Protein AF-A0A662G5J1-F1 (afdb_monomer_lite)

Foldseek 3Di:
DPPVVVVVVVVVVVVVVVVVVVVVVVVVVDPDDLVVVLQVVLLVVQFEEEELCLVDVVSLVVQQVCQVSSSYQYEYEDLDVVSQVVCCVVCVPTSYHYDQLVPPPCNLVLLVVLCVVVVPDDSVRSSVQSSRSLLVSLSCCQVVVGVYYDDDPPDPPVVNLVSNCSRNNDDPLADDDADWDWDADQPDPDDDNRIDIHFGPDGDPDDDPSNLVNRQVVSCVCCCPRRVDNDDDDDDDPDDPPNDDDD

Radius of gyration: 22.69 Å; chains: 1; bounding box: 56×63×50 Å

Structure (mmCIF, N/CA/C/O backbone):
data_AF-A0A662G5J1-F1
#
_entry.id   AF-A0A662G5J1-F1
#
loop_
_atom_site.group_PDB
_atom_site.id
_atom_site.type_symbol
_atom_site.label_atom_id
_atom_site.label_alt_id
_atom_site.label_comp_id
_atom_site.label_asym_id
_atom_site.label_entity_id
_atom_site.label_seq_id
_atom_site.pdbx_PDB_ins_code
_atom_site.Cartn_x
_atom_site.Cartn_y
_atom_site.Cartn_z
_atom_site.occupancy
_atom_site.B_iso_or_equiv
_atom_site.auth_seq_id
_atom_site.auth_comp_id
_atom_site.auth_asym_id
_atom_site.auth_atom_id
_atom_site.pdbx_PDB_model_num
ATOM 1 N N . MET A 1 1 ? 38.542 43.640 -3.950 1.00 46.66 1 MET A N 1
ATOM 2 C CA . MET A 1 1 ? 38.429 42.624 -5.020 1.00 46.66 1 MET A CA 1
ATOM 3 C C . MET A 1 1 ? 37.469 41.480 -4.647 1.00 46.66 1 MET A C 1
ATOM 5 O O . MET A 1 1 ? 37.484 40.462 -5.316 1.00 46.66 1 MET A O 1
ATOM 9 N N . GLU A 1 2 ? 36.585 41.647 -3.648 1.00 46.47 2 GLU A N 1
ATOM 10 C CA . GLU A 1 2 ? 35.759 40.542 -3.108 1.00 46.47 2 GLU A CA 1
ATOM 11 C C . GLU A 1 2 ? 34.248 40.659 -3.385 1.00 46.47 2 GLU A C 1
ATOM 13 O O . GLU A 1 2 ? 33.528 39.672 -3.296 1.00 46.47 2 GLU A O 1
ATOM 18 N N . ALA A 1 3 ? 33.741 41.811 -3.838 1.00 44.53 3 ALA A N 1
ATOM 19 C CA . ALA A 1 3 ? 32.308 41.968 -4.130 1.00 44.53 3 ALA A CA 1
ATOM 20 C C . ALA A 1 3 ? 31.852 41.319 -5.459 1.00 44.53 3 ALA A C 1
ATOM 22 O O . ALA A 1 3 ? 30.657 41.136 -5.680 1.00 44.53 3 ALA A O 1
ATOM 23 N N . ARG A 1 4 ? 32.782 40.956 -6.359 1.00 44.56 4 ARG A N 1
ATOM 24 C CA . ARG A 1 4 ? 32.457 40.325 -7.658 1.00 44.56 4 ARG A CA 1
ATOM 25 C C . ARG A 1 4 ? 32.294 38.801 -7.585 1.00 44.56 4 ARG A C 1
ATOM 27 O O . ARG A 1 4 ? 31.591 38.249 -8.425 1.00 44.56 4 ARG A O 1
ATOM 34 N N . ALA A 1 5 ? 32.877 38.132 -6.587 1.00 44.38 5 ALA A N 1
ATOM 35 C CA . ALA A 1 5 ? 32.843 36.669 -6.469 1.00 44.38 5 ALA A CA 1
ATOM 36 C C . ALA A 1 5 ? 31.501 36.131 -5.930 1.00 44.38 5 ALA A C 1
ATOM 38 O O . ALA A 1 5 ? 31.071 35.047 -6.312 1.00 44.38 5 ALA A O 1
ATOM 39 N N . LEU A 1 6 ? 30.782 36.919 -5.121 1.00 41.53 6 LEU A N 1
ATOM 40 C CA . LEU A 1 6 ? 29.465 36.550 -4.576 1.00 41.53 6 LEU A CA 1
ATOM 41 C C . LEU A 1 6 ? 28.294 36.816 -5.540 1.00 41.53 6 LEU A C 1
ATOM 43 O O . LEU A 1 6 ? 27.207 36.270 -5.360 1.00 41.53 6 LEU A O 1
ATOM 47 N N . GLN A 1 7 ? 28.493 37.612 -6.598 1.00 44.69 7 GLN A N 1
ATOM 48 C CA . GLN A 1 7 ? 27.423 37.939 -7.552 1.00 44.69 7 GLN A CA 1
ATOM 49 C C . GLN A 1 7 ? 27.136 36.823 -8.570 1.00 44.69 7 GLN A C 1
ATOM 51 O O . GLN A 1 7 ? 26.014 36.732 -9.068 1.00 44.69 7 GLN A O 1
ATOM 56 N N . GLN A 1 8 ? 28.109 35.959 -8.882 1.00 43.88 8 GLN A N 1
ATOM 57 C CA . GLN A 1 8 ? 27.900 34.822 -9.789 1.00 43.88 8 GLN A CA 1
ATOM 58 C C . GLN A 1 8 ? 26.974 33.728 -9.217 1.00 43.88 8 GLN A C 1
ATOM 60 O O . GLN A 1 8 ? 26.021 33.367 -9.914 1.00 43.88 8 GLN A O 1
ATOM 65 N N . PRO A 1 9 ? 27.154 33.234 -7.974 1.00 43.09 9 PRO A N 1
ATOM 66 C CA . PRO A 1 9 ? 26.261 32.217 -7.413 1.00 43.09 9 PRO A CA 1
ATOM 67 C C . PRO A 1 9 ? 24.832 32.737 -7.175 1.00 43.09 9 PRO A C 1
ATOM 69 O O . PRO A 1 9 ? 23.874 31.996 -7.387 1.00 43.09 9 PRO A O 1
ATOM 72 N N . LEU A 1 10 ? 24.655 34.025 -6.847 1.00 46.56 10 LEU A N 1
ATOM 73 C CA . LEU A 1 10 ? 23.330 34.654 -6.723 1.00 46.56 10 LEU A CA 1
ATOM 74 C C . LEU A 1 10 ? 22.583 34.738 -8.066 1.00 46.56 10 LEU A C 1
ATOM 76 O O . LEU A 1 10 ? 21.387 34.454 -8.118 1.00 46.56 10 LEU A O 1
ATOM 80 N N . ARG A 1 11 ? 23.283 35.045 -9.168 1.00 45.69 11 ARG A N 1
ATOM 81 C CA . ARG A 1 11 ? 22.696 35.035 -10.522 1.00 45.69 11 ARG A CA 1
ATOM 82 C C . ARG A 1 11 ? 22.359 33.624 -11.004 1.00 45.69 11 ARG A C 1
ATOM 84 O O . ARG A 1 11 ? 21.359 33.457 -11.698 1.00 45.69 11 ARG A O 1
ATOM 91 N N . ALA A 1 12 ? 23.150 32.616 -10.631 1.00 44.38 12 ALA A N 1
ATOM 92 C CA . ALA A 1 12 ? 22.851 31.213 -10.922 1.00 44.38 12 ALA A CA 1
ATOM 93 C C . ALA A 1 12 ? 21.604 30.728 -10.159 1.00 44.38 12 ALA A C 1
ATOM 95 O O . ALA A 1 12 ? 20.730 30.109 -10.759 1.00 44.38 12 ALA A O 1
ATOM 96 N N . PHE A 1 13 ? 21.456 31.097 -8.881 1.00 43.50 13 PHE A N 1
ATOM 97 C CA . PHE A 1 13 ? 20.262 30.796 -8.078 1.00 43.50 13 PHE A CA 1
ATOM 98 C C . PHE A 1 13 ? 19.004 31.534 -8.557 1.00 43.50 13 PHE A C 1
ATOM 100 O O . PHE A 1 13 ? 17.917 30.959 -8.565 1.00 43.50 13 PHE A O 1
ATOM 107 N N . GLN A 1 14 ? 19.133 32.793 -8.984 1.00 41.62 14 GLN A N 1
ATOM 108 C CA . GLN A 1 14 ? 18.025 33.550 -9.574 1.00 41.62 14 GLN A CA 1
ATOM 109 C C . GLN A 1 14 ? 17.622 32.993 -10.943 1.00 41.62 14 GLN A C 1
ATOM 111 O O . GLN A 1 14 ? 16.429 32.862 -11.196 1.00 41.62 14 GLN A O 1
ATOM 116 N N . LYS A 1 15 ? 18.582 32.576 -11.784 1.00 39.47 15 LYS A N 1
ATOM 117 C CA . LYS A 1 15 ? 18.293 31.822 -13.014 1.00 39.47 15 LYS A CA 1
ATOM 118 C C . LYS A 1 15 ? 17.602 30.492 -12.716 1.00 39.47 15 LYS A C 1
ATOM 120 O O . LYS A 1 15 ? 16.662 30.166 -13.422 1.00 39.47 15 LYS A O 1
ATOM 125 N N . LEU A 1 16 ? 17.998 29.767 -11.664 1.00 42.22 16 LEU A N 1
ATOM 126 C CA . LEU A 1 16 ? 17.336 28.523 -11.253 1.00 42.22 16 LEU A CA 1
ATOM 127 C C . LEU A 1 16 ? 15.889 28.771 -10.787 1.00 42.22 16 LEU A C 1
ATOM 129 O O . LEU A 1 16 ? 14.995 28.033 -11.179 1.00 42.22 16 LEU A O 1
ATOM 133 N N . LYS A 1 17 ? 15.637 29.835 -10.007 1.00 39.84 17 LYS A N 1
ATOM 134 C CA . LYS A 1 17 ? 14.283 30.232 -9.569 1.00 39.84 17 LYS A CA 1
ATOM 135 C C . LYS A 1 17 ? 13.390 30.693 -10.727 1.00 39.84 17 LYS A C 1
ATOM 137 O O . LYS A 1 17 ? 12.247 30.257 -10.801 1.00 39.84 17 LYS A O 1
ATOM 142 N N . LEU A 1 18 ? 13.923 31.493 -11.654 1.00 41.12 18 LEU A N 1
ATOM 143 C CA . LEU A 1 18 ? 13.234 31.887 -12.892 1.00 41.12 18 LEU A CA 1
ATOM 144 C C . LEU A 1 18 ? 12.928 30.676 -13.785 1.00 41.12 18 LEU A C 1
ATOM 146 O O . LEU A 1 18 ? 11.886 30.643 -14.429 1.00 41.12 18 LEU A O 1
ATOM 150 N N . ASN A 1 19 ? 13.786 29.651 -13.773 1.00 49.19 19 ASN A N 1
ATOM 151 C CA . ASN A 1 19 ? 13.542 28.399 -14.488 1.00 49.19 19 ASN A CA 1
ATOM 152 C C . ASN A 1 19 ? 12.489 27.515 -13.804 1.00 49.19 19 ASN A C 1
ATOM 154 O O . ASN A 1 19 ? 11.888 26.689 -14.471 1.00 49.19 19 ASN A O 1
ATOM 158 N N . ILE A 1 20 ? 12.238 27.676 -12.499 1.00 51.69 20 ILE A N 1
ATOM 159 C CA . ILE A 1 20 ? 11.189 26.936 -11.775 1.00 51.69 20 ILE A CA 1
ATOM 160 C C . ILE A 1 20 ? 9.813 27.563 -12.022 1.00 51.69 20 ILE A C 1
ATOM 162 O O . ILE A 1 20 ? 8.851 26.834 -12.248 1.00 51.69 20 ILE A O 1
ATOM 166 N N . GLU A 1 21 ? 9.707 28.894 -12.021 1.00 43.25 21 GLU A N 1
ATOM 167 C CA . GLU A 1 21 ? 8.468 29.583 -12.415 1.00 43.25 21 GLU A CA 1
ATOM 168 C C . GLU A 1 21 ? 8.198 29.423 -13.912 1.00 43.25 21 GLU A C 1
ATOM 170 O O . GLU A 1 21 ? 7.082 29.077 -14.283 1.00 43.25 21 GLU A O 1
ATOM 175 N N . GLY A 1 22 ? 9.234 29.543 -14.750 1.00 41.56 22 GLY A N 1
ATOM 176 C CA . GLY A 1 22 ? 9.174 29.205 -16.170 1.00 41.56 22 GLY A CA 1
ATOM 177 C C . GLY A 1 22 ? 8.739 27.758 -16.388 1.00 41.56 22 GLY A C 1
ATOM 178 O O . GLY A 1 22 ? 7.753 27.533 -17.075 1.00 41.56 22 GLY A O 1
ATOM 179 N N . ALA A 1 23 ? 9.376 26.780 -15.734 1.00 47.91 23 ALA A N 1
ATOM 180 C CA . ALA A 1 23 ? 8.958 25.381 -15.809 1.00 47.91 23 ALA A CA 1
ATOM 181 C C . ALA A 1 23 ? 7.479 25.233 -15.449 1.00 47.91 23 ALA A C 1
ATOM 183 O O . ALA A 1 23 ? 6.743 24.602 -16.193 1.00 47.91 23 ALA A O 1
ATOM 184 N N . ARG A 1 24 ? 7.012 25.864 -14.364 1.00 43.25 24 ARG A N 1
ATOM 185 C CA . ARG A 1 24 ? 5.608 25.808 -13.930 1.00 43.25 24 ARG A CA 1
ATOM 186 C C . ARG A 1 24 ? 4.629 26.334 -14.988 1.00 43.25 24 ARG A C 1
ATOM 188 O O . ARG A 1 24 ? 3.547 25.773 -15.104 1.00 43.25 24 ARG A O 1
ATOM 195 N N . THR A 1 25 ? 5.011 27.344 -15.766 1.00 39.09 25 THR A N 1
ATOM 196 C CA . THR A 1 25 ? 4.219 27.866 -16.894 1.00 39.09 25 THR A CA 1
ATOM 197 C C . THR A 1 25 ? 4.323 26.964 -18.134 1.00 39.09 25 THR A C 1
ATOM 199 O O . THR A 1 25 ? 3.309 26.675 -18.760 1.00 39.09 25 THR A O 1
ATOM 202 N N . TYR A 1 26 ? 5.503 26.401 -18.422 1.00 40.22 26 TYR A N 1
ATOM 203 C CA . TYR A 1 26 ? 5.708 25.411 -19.493 1.00 40.22 26 TYR A CA 1
ATOM 204 C C . TYR A 1 26 ? 4.919 24.102 -19.257 1.00 40.22 26 TYR A C 1
ATOM 206 O O . TYR A 1 26 ? 4.381 23.535 -20.205 1.00 40.22 26 TYR A O 1
ATOM 214 N N . TRP A 1 27 ? 4.777 23.649 -18.002 1.00 42.62 27 TRP A N 1
ATOM 215 C CA . TRP A 1 27 ? 3.948 22.490 -17.616 1.00 42.62 27 TRP A CA 1
ATOM 216 C C . TRP A 1 27 ? 2.444 22.719 -17.824 1.00 42.62 27 TRP A C 1
ATOM 218 O O . TRP A 1 27 ? 1.683 21.758 -17.916 1.00 42.62 27 TRP A O 1
ATOM 228 N N . VAL A 1 28 ? 2.008 23.979 -17.853 1.00 43.00 28 VAL A N 1
ATOM 229 C CA . VAL A 1 28 ? 0.606 24.360 -18.072 1.00 43.00 28 VAL A CA 1
ATOM 230 C C . VAL A 1 28 ? 0.319 24.557 -19.565 1.00 43.00 28 VAL A C 1
ATOM 232 O O . VAL A 1 28 ? -0.787 24.260 -20.008 1.00 43.00 28 VAL A O 1
ATOM 235 N N . GLU A 1 29 ? 1.305 25.004 -20.349 1.00 42.19 29 GLU A N 1
ATOM 236 C CA . GLU A 1 29 ? 1.157 25.255 -21.791 1.00 42.19 29 GLU A CA 1
ATOM 237 C C . GLU A 1 29 ? 1.348 24.002 -22.671 1.00 42.19 29 GLU A C 1
ATOM 239 O O . GLU A 1 29 ? 0.750 23.919 -23.745 1.00 42.19 29 GLU A O 1
ATOM 244 N N . MET A 1 30 ? 2.102 22.987 -22.225 1.00 45.84 30 MET A N 1
ATOM 245 C CA . MET A 1 30 ? 2.160 21.675 -22.889 1.00 45.84 30 MET A CA 1
ATOM 246 C C . MET A 1 30 ? 1.059 20.753 -22.354 1.00 45.84 30 MET A C 1
ATOM 248 O O . MET A 1 30 ? 1.151 20.210 -21.255 1.00 45.84 30 MET A O 1
ATOM 252 N N . GLY A 1 31 ? 0.002 20.557 -23.140 1.00 46.69 31 GLY A N 1
ATOM 253 C CA . GLY A 1 31 ? -1.098 19.658 -22.798 1.00 46.69 31 GLY A CA 1
ATOM 254 C C . GLY A 1 31 ? -0.652 18.258 -22.331 1.00 46.69 31 GLY A C 1
ATOM 255 O O . GLY A 1 31 ? 0.150 17.593 -22.974 1.00 46.69 31 GLY A O 1
ATOM 256 N N . MET A 1 32 ? -1.272 17.804 -21.234 1.00 61.28 32 MET A N 1
ATOM 257 C CA . MET A 1 32 ? -1.436 16.400 -20.811 1.00 61.28 32 MET A CA 1
ATOM 258 C C . MET A 1 32 ? -0.174 15.577 -20.461 1.00 61.28 32 MET A C 1
ATOM 260 O O . MET A 1 32 ? -0.021 14.451 -20.940 1.00 61.28 32 MET A O 1
ATOM 264 N N . GLY A 1 33 ? 0.654 16.062 -19.527 1.00 79.31 33 GLY A N 1
ATOM 265 C CA . GLY A 1 33 ? 1.662 15.225 -18.849 1.00 79.31 33 GLY A CA 1
ATOM 266 C C . GLY A 1 33 ? 1.062 13.972 -18.183 1.00 79.31 33 GLY A C 1
ATOM 267 O O . GLY A 1 33 ? -0.123 13.945 -17.819 1.00 79.31 33 GLY A O 1
ATOM 268 N N . ILE A 1 34 ? 1.868 12.919 -18.011 1.00 87.31 34 ILE A N 1
ATOM 269 C CA . ILE A 1 34 ? 1.399 11.588 -17.566 1.00 87.31 34 ILE A CA 1
ATOM 270 C C . ILE A 1 34 ? 0.659 11.627 -16.217 1.00 87.31 34 ILE A C 1
ATOM 272 O O . ILE A 1 34 ? -0.327 10.913 -16.020 1.00 87.31 34 ILE A O 1
ATOM 276 N N . LEU A 1 35 ? 1.060 12.524 -15.312 1.00 87.81 35 LEU A N 1
ATOM 277 C CA . LEU A 1 35 ? 0.402 12.721 -14.017 1.00 87.81 35 LEU A CA 1
ATOM 278 C C . LEU A 1 35 ? -1.050 13.194 -14.150 1.00 87.81 35 LEU A C 1
ATOM 280 O O . LEU A 1 35 ? -1.911 12.729 -13.405 1.00 87.81 35 LEU A O 1
ATOM 284 N N . ASN A 1 36 ? -1.354 14.061 -15.120 1.00 88.50 36 ASN A N 1
ATOM 285 C CA . ASN A 1 36 ? -2.726 14.518 -15.347 1.00 88.50 36 ASN A CA 1
ATOM 286 C C . ASN A 1 36 ? -3.617 13.360 -15.810 1.00 88.50 36 ASN A C 1
ATOM 288 O O . ASN A 1 36 ? -4.721 13.197 -15.289 1.00 88.50 36 ASN A O 1
ATOM 292 N N . LYS A 1 37 ? -3.107 12.496 -16.702 1.00 89.19 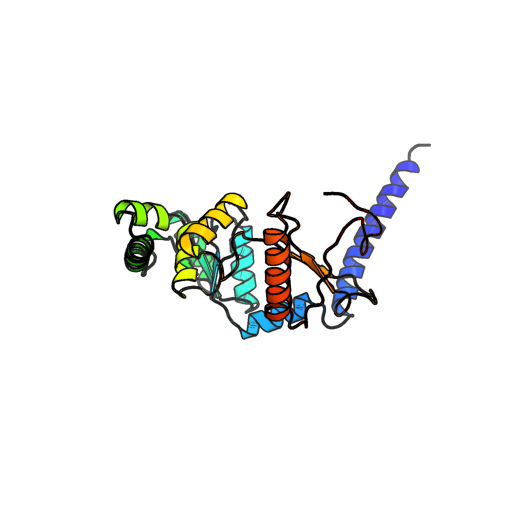37 LYS A N 1
ATOM 293 C CA . LYS A 1 37 ? -3.807 11.271 -17.132 1.00 89.19 37 LYS A CA 1
ATOM 294 C C . LYS A 1 37 ? -4.095 10.350 -15.932 1.00 89.19 37 LYS A C 1
ATOM 296 O O . LYS A 1 37 ? -5.195 9.803 -15.819 1.00 89.19 37 LYS A O 1
ATOM 301 N N . ILE A 1 38 ? -3.141 10.213 -15.005 1.00 91.88 38 ILE A N 1
ATOM 302 C CA . ILE A 1 38 ? -3.315 9.436 -13.765 1.00 91.88 38 ILE A CA 1
ATOM 303 C C . ILE A 1 38 ? -4.388 10.067 -12.866 1.00 91.88 38 ILE A C 1
ATOM 305 O O . ILE A 1 38 ? -5.291 9.359 -12.417 1.00 91.88 38 ILE A O 1
ATOM 309 N N . PHE A 1 39 ? -4.349 11.385 -12.638 1.00 92.88 39 PHE A N 1
ATOM 310 C CA . PHE A 1 39 ? -5.354 12.071 -11.820 1.00 92.88 39 PHE A CA 1
ATOM 311 C C . PHE A 1 39 ? -6.760 11.974 -12.416 1.00 92.88 39 PHE A C 1
ATOM 313 O O . PHE A 1 39 ? -7.718 11.740 -11.683 1.00 92.88 39 PHE A O 1
ATOM 320 N N . GLU A 1 40 ? -6.911 12.091 -13.734 1.00 92.88 40 GLU A N 1
ATOM 321 C CA . GLU A 1 40 ? -8.204 11.897 -14.396 1.00 92.88 40 GLU A CA 1
ATOM 322 C C . GLU A 1 40 ? -8.756 10.482 -14.204 1.00 92.88 40 GLU A C 1
ATOM 324 O O . GLU A 1 40 ? -9.943 10.322 -13.906 1.00 92.88 40 GLU A O 1
ATOM 329 N N . ARG A 1 41 ? -7.913 9.448 -14.327 1.00 93.19 41 ARG A N 1
ATOM 330 C CA . ARG A 1 41 ? -8.323 8.063 -14.043 1.00 93.19 41 ARG A CA 1
ATOM 331 C C . ARG A 1 41 ? -8.715 7.887 -12.577 1.00 93.19 41 ARG A C 1
ATOM 333 O O . ARG A 1 41 ? -9.758 7.295 -12.308 1.00 93.19 41 ARG A O 1
ATOM 340 N N . ALA A 1 42 ? -7.939 8.444 -11.649 1.00 94.88 42 ALA A N 1
ATOM 341 C CA . ALA A 1 42 ? -8.231 8.379 -10.218 1.00 94.88 42 ALA A CA 1
ATOM 342 C C . ALA A 1 42 ? -9.587 9.025 -9.875 1.00 94.88 42 ALA A C 1
ATOM 344 O O . ALA A 1 42 ? -10.419 8.397 -9.217 1.00 94.88 42 ALA A O 1
ATOM 345 N N . ARG A 1 43 ? -9.882 10.211 -10.433 1.00 95.69 43 ARG A N 1
ATOM 346 C CA . ARG A 1 43 ? -11.187 10.882 -10.263 1.00 95.69 43 ARG A CA 1
ATOM 347 C C . ARG A 1 43 ? -12.369 10.047 -10.755 1.00 95.69 43 ARG A C 1
ATOM 349 O O . ARG A 1 43 ? -13.457 10.121 -10.185 1.00 95.69 43 ARG A O 1
ATOM 356 N N . ARG A 1 44 ? -12.180 9.253 -11.814 1.00 95.44 44 ARG A N 1
ATOM 357 C CA . ARG A 1 44 ? -13.211 8.331 -12.324 1.00 95.44 44 ARG A CA 1
ATOM 358 C C . ARG A 1 44 ? -13.380 7.112 -11.420 1.00 95.44 44 ARG A C 1
ATOM 360 O O . ARG A 1 44 ? -14.510 6.683 -11.216 1.00 95.44 44 ARG A O 1
ATOM 367 N N . ALA A 1 45 ? -12.283 6.584 -10.877 1.00 94.38 45 ALA A N 1
ATOM 368 C CA . ALA A 1 45 ? -12.298 5.421 -9.993 1.00 94.38 45 ALA A CA 1
ATOM 369 C C . ALA A 1 45 ? -12.940 5.720 -8.627 1.00 94.38 45 ALA A C 1
ATOM 371 O O . ALA A 1 45 ? -13.615 4.855 -8.076 1.00 94.38 45 ALA A O 1
ATOM 372 N N . LYS A 1 46 ? -12.763 6.942 -8.095 1.00 92.88 46 LYS A N 1
ATOM 373 C CA . LYS A 1 46 ? -13.289 7.380 -6.783 1.00 92.88 46 LYS A CA 1
ATOM 374 C C . LYS A 1 46 ? -12.932 6.420 -5.637 1.00 92.88 46 LYS A C 1
ATOM 376 O O . LYS A 1 46 ? -13.729 6.218 -4.719 1.00 92.88 46 LYS A O 1
ATOM 381 N N . SER A 1 47 ? -11.736 5.844 -5.707 1.00 97.75 47 SER A N 1
ATOM 382 C CA . SER A 1 47 ? -11.280 4.784 -4.811 1.00 97.75 47 SER A CA 1
ATOM 383 C C . SER A 1 47 ? -11.207 5.225 -3.349 1.00 97.75 47 SER A C 1
ATOM 385 O O . SER A 1 47 ? -10.810 6.354 -3.044 1.00 97.75 47 SER A O 1
ATOM 387 N N . ARG A 1 48 ? -11.548 4.311 -2.440 1.00 98.56 48 ARG A N 1
ATOM 388 C CA . ARG A 1 48 ? -11.391 4.450 -0.990 1.00 98.56 48 ARG A CA 1
ATOM 389 C C . ARG A 1 48 ? -9.946 4.150 -0.605 1.00 98.56 48 ARG A C 1
ATOM 391 O O . ARG A 1 48 ? -9.501 3.012 -0.739 1.00 98.56 48 ARG A O 1
ATOM 398 N N . ILE A 1 49 ? -9.212 5.156 -0.134 1.00 98.75 49 ILE A N 1
ATOM 399 C CA . ILE A 1 49 ? -7.775 5.032 0.162 1.00 98.75 49 ILE A CA 1
ATOM 400 C C . ILE A 1 49 ? -7.526 5.218 1.653 1.00 98.75 49 ILE A C 1
ATOM 402 O O . ILE A 1 49 ? -7.771 6.291 2.202 1.00 98.75 49 ILE A O 1
ATOM 406 N N . VAL A 1 50 ? -6.998 4.184 2.307 1.00 98.75 50 VAL A N 1
ATOM 407 C CA . VAL A 1 50 ? -6.656 4.242 3.731 1.00 98.75 50 VAL A CA 1
ATOM 408 C C . VAL A 1 50 ? -5.276 4.861 3.931 1.00 98.75 50 VAL A C 1
ATOM 410 O O . VAL A 1 50 ? -4.301 4.501 3.270 1.00 98.75 50 VAL A O 1
ATOM 413 N N . LEU A 1 51 ? -5.196 5.775 4.892 1.00 98.81 51 LEU A N 1
ATOM 414 C CA . LEU A 1 51 ? -4.010 6.530 5.270 1.00 98.81 51 LEU A CA 1
ATOM 415 C C . LEU A 1 51 ? -3.743 6.309 6.771 1.00 98.81 51 LEU A C 1
ATOM 417 O O . LEU A 1 51 ? -4.331 6.998 7.611 1.00 98.81 51 LEU A O 1
ATOM 421 N N . PRO A 1 52 ? -2.891 5.336 7.148 1.00 98.56 52 PRO A N 1
ATOM 422 C CA . PRO A 1 52 ? -2.794 4.847 8.521 1.00 98.56 52 PRO A CA 1
ATOM 423 C C . PRO A 1 52 ? -1.851 5.655 9.432 1.00 98.56 52 PRO A C 1
ATOM 425 O O . PRO A 1 52 ? -1.325 5.126 10.412 1.00 98.56 52 PRO A O 1
ATOM 428 N N . GLU A 1 53 ? -1.573 6.907 9.076 1.00 98.44 53 GLU A N 1
ATOM 429 C CA . GLU A 1 53 ? -0.540 7.753 9.688 1.00 98.44 53 GLU A CA 1
ATOM 430 C C . GLU A 1 53 ? -1.078 9.169 9.954 1.00 98.44 53 GLU A C 1
ATOM 432 O O . GLU A 1 53 ? -0.419 10.168 9.670 1.00 98.44 53 GLU A O 1
ATOM 437 N N . ALA A 1 54 ? -2.309 9.268 10.469 1.00 98.31 54 ALA A N 1
ATOM 438 C CA . ALA A 1 54 ? -3.020 10.538 10.667 1.00 98.31 54 ALA A CA 1
ATOM 439 C C . ALA A 1 54 ? -2.399 11.468 11.740 1.00 98.31 54 ALA A C 1
ATOM 441 O O . ALA A 1 54 ? -2.841 12.605 11.947 1.00 98.31 54 ALA A O 1
ATOM 442 N N . GLU A 1 55 ? -1.363 11.008 12.435 1.00 97.81 55 GLU A N 1
ATOM 443 C CA . GLU A 1 55 ? -0.497 11.823 13.290 1.00 97.81 55 GLU A CA 1
ATOM 444 C C . GLU A 1 55 ? 0.357 12.803 12.480 1.00 97.81 55 GLU A C 1
ATOM 446 O O . GLU A 1 55 ? 0.772 13.832 13.008 1.00 97.81 55 GLU A O 1
ATOM 451 N N . ASP A 1 56 ? 0.619 12.503 11.208 1.00 98.31 56 ASP A N 1
ATOM 452 C CA . ASP A 1 56 ? 1.430 13.343 10.339 1.00 98.31 56 ASP A CA 1
ATOM 453 C C . ASP A 1 56 ? 0.560 14.364 9.591 1.00 98.31 56 ASP A C 1
ATOM 455 O O . ASP A 1 56 ? -0.320 14.024 8.797 1.00 98.31 56 ASP A O 1
ATOM 459 N N . GLU A 1 57 ? 0.827 15.653 9.804 1.00 97.62 57 GLU A N 1
ATOM 460 C CA . GLU A 1 57 ? 0.082 16.735 9.150 1.00 97.62 57 GLU A CA 1
ATOM 461 C C . GLU A 1 57 ? 0.212 16.731 7.620 1.00 97.62 57 GLU A C 1
ATOM 463 O O . GLU A 1 57 ? -0.679 17.234 6.935 1.00 97.62 57 GLU A O 1
ATOM 468 N N . ARG A 1 58 ? 1.281 16.159 7.047 1.00 98.50 58 ARG A N 1
ATOM 469 C CA . ARG A 1 58 ? 1.412 16.013 5.588 1.00 98.50 58 ARG A CA 1
ATOM 470 C C . ARG A 1 58 ? 0.367 15.036 5.057 1.00 98.50 58 ARG A C 1
ATOM 472 O O . ARG A 1 58 ? -0.235 15.314 4.023 1.00 98.50 58 ARG A O 1
ATOM 479 N N . VAL A 1 59 ? 0.115 13.944 5.784 1.00 98.50 59 VAL A N 1
ATOM 480 C CA . VAL A 1 59 ? -0.899 12.934 5.438 1.00 98.50 59 VAL A CA 1
ATOM 481 C C . VAL A 1 59 ? -2.298 13.536 5.523 1.00 98.50 59 VAL A C 1
ATOM 483 O O . VAL A 1 59 ? -3.078 13.402 4.584 1.00 98.50 59 VAL A O 1
ATOM 486 N N . VAL A 1 60 ? -2.597 14.275 6.595 1.00 98.38 60 VAL A N 1
ATOM 487 C CA . VAL A 1 60 ? -3.900 14.944 6.770 1.00 98.38 60 VAL A CA 1
ATOM 488 C C . VAL A 1 60 ? -4.151 15.979 5.668 1.00 98.38 60 VAL A C 1
ATOM 490 O O . VAL A 1 60 ? -5.222 15.993 5.065 1.00 98.38 60 VAL A O 1
ATOM 493 N N . LYS A 1 61 ? -3.158 16.823 5.354 1.00 98.31 61 LYS A N 1
ATOM 494 C CA . LYS A 1 61 ? -3.263 17.809 4.263 1.00 98.31 61 LYS A CA 1
ATOM 495 C C . LYS A 1 61 ? -3.462 17.141 2.904 1.00 98.31 61 LYS A C 1
ATOM 497 O O . LYS A 1 61 ? -4.286 17.602 2.120 1.00 98.31 61 LYS A O 1
ATOM 502 N N . ALA A 1 62 ? -2.728 16.062 2.629 1.00 98.06 62 ALA A N 1
ATOM 503 C CA . ALA A 1 62 ? -2.875 15.305 1.391 1.00 98.06 62 ALA A CA 1
ATOM 504 C C . ALA A 1 62 ? -4.262 14.655 1.281 1.00 98.06 62 ALA A C 1
ATOM 506 O O . ALA A 1 62 ? -4.849 14.690 0.206 1.00 98.06 62 ALA A O 1
ATOM 507 N N . ALA A 1 63 ? -4.806 14.126 2.382 1.00 98.44 63 ALA A N 1
ATOM 508 C CA . ALA A 1 63 ? -6.150 13.556 2.425 1.00 98.44 63 ALA A CA 1
ATOM 509 C C . ALA A 1 63 ? -7.218 14.600 2.073 1.00 98.44 63 ALA A C 1
ATOM 511 O O . ALA A 1 63 ? -7.990 14.400 1.141 1.00 98.44 63 ALA A O 1
ATOM 512 N N . LEU A 1 64 ? -7.219 15.743 2.765 1.00 98.38 64 LEU A N 1
ATOM 513 C CA . LEU A 1 64 ? -8.179 16.822 2.511 1.00 98.38 64 LEU A CA 1
ATOM 514 C C . LEU A 1 64 ? -8.116 17.301 1.060 1.00 98.38 64 LEU A C 1
ATOM 516 O O . LEU A 1 64 ? -9.143 17.376 0.394 1.00 98.38 64 LEU A O 1
ATOM 520 N N . ARG A 1 65 ? -6.906 17.526 0.541 1.00 97.62 65 ARG A N 1
ATOM 521 C CA . ARG A 1 65 ? -6.707 17.943 -0.848 1.00 97.62 65 ARG A CA 1
ATOM 522 C C . ARG A 1 65 ? -7.154 16.878 -1.852 1.00 97.62 65 ARG A C 1
ATOM 524 O O . ARG A 1 65 ? -7.777 17.203 -2.854 1.00 97.62 65 ARG A O 1
ATOM 531 N N . ALA A 1 66 ? -6.856 15.603 -1.602 1.00 97.44 66 ALA A N 1
ATOM 532 C CA . ALA A 1 66 ? -7.281 14.513 -2.480 1.00 97.44 66 ALA A CA 1
ATOM 533 C C . ALA A 1 66 ? -8.810 14.366 -2.519 1.00 97.44 66 ALA A C 1
ATOM 535 O O . ALA A 1 66 ? -9.356 14.043 -3.575 1.00 97.44 66 ALA A O 1
ATOM 536 N N . ALA A 1 67 ? -9.486 14.617 -1.394 1.00 97.81 67 ALA A N 1
ATOM 537 C CA . ALA A 1 67 ? -10.942 14.661 -1.319 1.00 97.81 67 ALA A CA 1
ATOM 538 C C . ALA A 1 67 ? -11.514 15.884 -2.056 1.00 97.81 67 ALA A C 1
ATOM 540 O O . ALA A 1 67 ? -12.405 15.725 -2.886 1.00 97.81 67 ALA A O 1
ATOM 541 N N . GLU A 1 68 ? -10.966 17.077 -1.809 1.00 97.06 68 GLU A N 1
ATOM 542 C CA . GLU A 1 68 ? -11.361 18.334 -2.463 1.00 97.06 68 GLU A CA 1
ATOM 543 C C . GLU A 1 68 ? -11.223 18.252 -3.992 1.00 97.06 68 GLU A C 1
ATOM 545 O O . GLU A 1 68 ? -12.143 18.599 -4.728 1.00 97.06 68 GLU A O 1
ATOM 550 N N . GLU A 1 69 ? -10.107 17.713 -4.487 1.00 95.75 69 GLU A N 1
ATOM 551 C CA . GLU A 1 69 ? -9.863 17.528 -5.923 1.00 95.75 69 GLU A CA 1
ATOM 552 C C . GLU A 1 69 ? -10.599 16.309 -6.523 1.00 95.75 69 GLU A C 1
ATOM 554 O O . GLU A 1 69 ? -10.468 16.028 -7.723 1.00 95.75 69 GLU A O 1
ATOM 559 N N . GLY A 1 70 ? -11.345 15.558 -5.702 1.00 96.12 70 GLY A N 1
ATOM 560 C CA . GLY A 1 70 ? -12.122 14.382 -6.097 1.00 96.12 70 GLY A CA 1
ATOM 561 C C . GLY A 1 70 ? -11.287 13.184 -6.558 1.00 96.12 70 GLY A C 1
ATOM 562 O O . GLY A 1 70 ? -11.809 12.315 -7.254 1.00 96.12 70 GLY A O 1
ATOM 563 N N . ILE A 1 71 ? -9.995 13.141 -6.220 1.00 96.50 71 ILE A N 1
ATOM 564 C CA . ILE A 1 71 ? -9.031 12.122 -6.668 1.00 96.50 71 ILE A CA 1
ATOM 565 C C . ILE A 1 71 ? -9.208 10.805 -5.900 1.00 96.50 71 ILE A C 1
ATOM 567 O O . ILE A 1 71 ? -8.950 9.735 -6.448 1.00 96.50 71 ILE A O 1
ATOM 571 N N . ALA A 1 72 ? -9.656 10.867 -4.645 1.00 97.69 72 ALA A N 1
ATOM 572 C CA . ALA A 1 72 ? -9.892 9.700 -3.799 1.00 97.69 72 ALA A CA 1
ATOM 573 C C . ALA A 1 72 ? -10.975 9.982 -2.747 1.00 97.69 72 ALA A C 1
ATOM 575 O O . ALA A 1 72 ? -11.376 11.127 -2.542 1.00 97.69 72 ALA A O 1
ATOM 576 N N . ARG A 1 73 ? -11.410 8.931 -2.046 1.00 98.31 73 ARG A N 1
ATOM 577 C CA . ARG A 1 73 ? -12.195 8.987 -0.803 1.00 98.31 73 ARG A CA 1
ATOM 578 C C . ARG A 1 73 ? -11.309 8.536 0.364 1.00 98.31 73 ARG A C 1
ATOM 58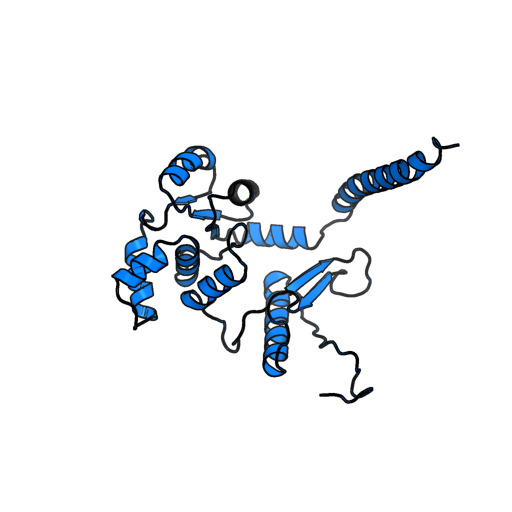0 O O . ARG A 1 73 ? -11.192 7.333 0.602 1.00 98.31 73 ARG A O 1
ATOM 587 N N . PRO A 1 74 ? -10.591 9.453 1.028 1.00 98.62 74 PRO A N 1
ATOM 588 C CA . PRO A 1 74 ? -9.590 9.071 2.015 1.00 98.62 74 PRO A CA 1
ATOM 589 C C . PRO A 1 74 ? -10.213 8.613 3.334 1.00 98.62 74 PRO A C 1
ATOM 591 O O . PRO A 1 74 ? -11.192 9.190 3.802 1.00 98.62 74 PRO A O 1
ATOM 594 N N . ILE A 1 75 ? -9.580 7.626 3.965 1.00 98.75 75 ILE A N 1
ATOM 595 C CA . ILE A 1 75 ? -9.898 7.157 5.316 1.00 98.75 75 ILE A CA 1
ATOM 596 C C . ILE A 1 75 ? -8.638 7.313 6.168 1.00 98.75 75 ILE A C 1
ATOM 598 O O . ILE A 1 75 ? -7.663 6.578 6.004 1.00 98.75 75 ILE A O 1
ATOM 602 N N . LEU A 1 76 ? -8.639 8.284 7.072 1.00 98.81 76 LEU A N 1
ATOM 603 C CA . LEU A 1 76 ? -7.556 8.519 8.020 1.00 98.81 76 LEU A CA 1
ATOM 604 C C . LEU A 1 76 ? -7.692 7.567 9.211 1.00 98.81 76 LEU A C 1
ATOM 606 O O . LEU A 1 76 ? -8.727 7.536 9.878 1.00 98.81 76 LEU A O 1
ATOM 610 N N . LEU A 1 77 ? -6.624 6.833 9.529 1.00 98.75 77 LEU A N 1
ATOM 611 C CA . LEU A 1 77 ? -6.546 6.087 10.784 1.00 98.75 77 LEU A CA 1
ATOM 612 C C . LEU A 1 77 ? -5.552 6.764 11.719 1.00 98.75 77 LEU A C 1
ATOM 614 O O . LEU A 1 77 ? -4.364 6.876 11.410 1.00 98.75 77 LEU A O 1
ATOM 618 N N . ALA A 1 78 ? -6.051 7.179 12.876 1.00 98.12 78 ALA A N 1
ATOM 619 C CA . ALA A 1 78 ? -5.254 7.689 13.976 1.00 98.12 78 ALA A CA 1
ATOM 620 C C . ALA A 1 78 ? -5.056 6.607 15.044 1.00 98.12 78 ALA A C 1
ATOM 622 O O . ALA A 1 78 ? -5.877 5.713 15.246 1.00 98.12 78 ALA A O 1
ATOM 623 N N . ARG A 1 79 ? -3.954 6.697 15.775 1.00 96.12 79 ARG A N 1
ATOM 624 C CA . ARG A 1 79 ? -3.613 5.815 16.890 1.00 96.12 79 ARG A CA 1
ATOM 625 C C . ARG A 1 79 ? -4.423 6.129 18.139 1.00 96.12 79 ARG A C 1
ATOM 627 O O . ARG A 1 79 ? -4.685 5.212 18.912 1.00 96.12 79 ARG A O 1
ATOM 634 N N . SER A 1 80 ? -4.761 7.399 18.371 1.00 96.44 80 SER A N 1
ATOM 635 C CA . SER A 1 80 ? -5.446 7.840 19.588 1.00 96.44 80 SER A CA 1
ATOM 636 C C . SER A 1 80 ? -6.811 8.473 19.293 1.00 96.44 80 SER A C 1
ATOM 638 O O . SER A 1 80 ? -6.941 9.219 18.318 1.00 96.44 80 SER A O 1
ATOM 640 N N . PRO A 1 81 ? -7.816 8.252 20.161 1.00 96.88 81 PRO A N 1
ATOM 641 C CA . PRO A 1 81 ? -9.109 8.927 20.051 1.00 96.88 81 PRO A CA 1
ATOM 642 C C . PRO A 1 81 ? -8.987 10.451 20.148 1.00 96.88 81 PRO A C 1
ATOM 644 O O . PRO A 1 81 ? -9.702 11.175 19.464 1.00 96.88 81 PRO A O 1
ATOM 647 N N . THR A 1 82 ? -8.027 10.957 20.932 1.00 97.88 82 THR A N 1
ATOM 648 C CA . THR A 1 82 ? -7.727 12.396 21.015 1.00 97.88 82 THR A CA 1
ATOM 649 C C . THR A 1 82 ? -7.419 12.986 19.648 1.00 97.88 82 THR A C 1
ATOM 651 O O . THR A 1 82 ? -7.996 14.003 19.275 1.00 97.88 82 THR A O 1
ATOM 654 N N . ARG A 1 83 ? -6.587 12.303 18.855 1.00 97.62 83 ARG A N 1
ATOM 655 C CA . ARG A 1 83 ? -6.249 12.769 17.514 1.00 97.62 83 ARG A CA 1
ATOM 656 C C . ARG A 1 83 ? -7.449 12.730 16.569 1.00 97.62 83 ARG A C 1
ATOM 658 O O . ARG A 1 83 ? -7.605 13.624 15.747 1.00 97.62 83 ARG A O 1
ATOM 665 N N . VAL A 1 84 ? -8.327 11.736 16.703 1.00 97.62 84 VAL A N 1
ATOM 666 C CA . VAL A 1 84 ? -9.597 11.708 15.960 1.00 97.62 84 VAL A CA 1
ATOM 667 C C . VAL A 1 84 ? -10.450 12.927 16.311 1.00 97.62 84 VAL A C 1
ATOM 669 O O . VAL A 1 84 ? -10.930 13.600 15.405 1.00 97.62 84 VAL A O 1
ATOM 672 N N . MET A 1 85 ? -10.605 13.252 17.598 1.00 97.25 85 MET A N 1
ATOM 673 C CA . MET A 1 85 ? -11.376 14.422 18.039 1.00 97.25 85 MET A CA 1
ATOM 674 C C . MET A 1 85 ? -10.808 15.740 17.496 1.00 97.25 85 MET A C 1
ATOM 676 O O . MET A 1 85 ? -11.578 16.593 17.071 1.00 97.25 85 MET A O 1
ATOM 680 N N . GLU A 1 86 ? -9.482 15.889 17.450 1.00 97.88 86 GLU A N 1
ATOM 681 C CA . GLU A 1 86 ? -8.820 17.054 16.840 1.00 97.88 86 GLU A CA 1
ATOM 682 C C . GLU A 1 86 ? -9.076 17.165 15.330 1.00 97.88 86 GLU A C 1
ATOM 684 O O . GLU A 1 86 ? -9.191 18.266 14.789 1.00 97.88 86 GLU A O 1
ATOM 689 N N . LEU A 1 87 ? -9.119 16.029 14.629 1.00 97.62 87 LEU A N 1
ATOM 690 C CA . LEU A 1 87 ? -9.271 15.988 13.177 1.00 97.62 87 LEU A CA 1
ATOM 691 C C . LEU A 1 87 ? -10.724 16.083 12.721 1.00 97.62 87 LEU A C 1
ATOM 693 O O . LEU A 1 87 ? -10.957 16.595 11.630 1.00 97.62 87 LEU A O 1
ATOM 697 N N . LYS A 1 88 ? -11.690 15.637 13.533 1.00 96.38 88 LYS A N 1
ATOM 698 C CA . LYS A 1 88 ? -13.117 15.626 13.177 1.00 96.38 88 LYS A CA 1
ATOM 699 C C . LYS A 1 88 ? -13.621 16.970 12.627 1.00 96.38 88 LYS A C 1
ATOM 701 O O . LYS A 1 88 ? -14.117 16.955 11.506 1.00 96.38 88 LYS A O 1
ATOM 706 N N . PRO A 1 89 ? -13.420 18.122 13.298 1.00 97.12 89 PRO A N 1
ATOM 707 C CA . PRO A 1 89 ? -13.870 19.414 12.767 1.00 97.12 89 PRO A CA 1
ATOM 708 C C . PRO A 1 89 ? -13.201 19.800 11.441 1.00 97.12 89 PRO A C 1
ATOM 710 O O . PRO A 1 89 ? -13.762 20.540 10.646 1.00 97.12 89 PRO A O 1
ATOM 713 N N . ARG A 1 90 ? -11.982 19.306 11.180 1.00 95.62 90 ARG A N 1
ATOM 714 C CA . ARG A 1 90 ? -11.230 19.610 9.951 1.00 95.62 90 ARG A CA 1
ATOM 715 C C . ARG A 1 90 ? -11.726 18.815 8.748 1.00 95.62 90 ARG A C 1
ATOM 717 O O . ARG A 1 90 ? -11.452 19.218 7.623 1.00 95.62 90 ARG A O 1
ATOM 724 N N . VAL A 1 91 ? -12.377 17.676 8.982 1.00 95.56 91 VAL A N 1
ATOM 725 C CA . VAL A 1 91 ? -12.879 16.783 7.928 1.00 95.56 91 VAL A CA 1
ATOM 726 C C . VAL A 1 91 ? -14.401 16.816 7.793 1.00 95.56 91 VAL A C 1
ATOM 728 O O . VAL A 1 91 ? -14.914 16.225 6.850 1.00 95.56 91 VAL A O 1
ATOM 731 N N . GLU A 1 92 ? -15.108 17.504 8.693 1.00 92.62 92 GLU A N 1
ATOM 732 C CA . GLU A 1 92 ? -16.575 17.511 8.806 1.00 92.62 92 GLU A CA 1
ATOM 733 C C . GLU A 1 92 ? -17.290 17.909 7.509 1.00 92.62 92 GLU A C 1
ATOM 735 O O . GLU A 1 92 ? -18.267 17.273 7.124 1.00 92.62 92 GLU A O 1
ATOM 740 N N . GLU A 1 93 ? -16.764 18.902 6.791 1.00 91.62 93 GLU A N 1
ATOM 741 C CA . GLU A 1 93 ? -17.317 19.372 5.510 1.00 91.62 93 GLU A CA 1
ATOM 742 C C . GLU A 1 93 ? -16.692 18.677 4.285 1.00 91.62 93 GLU A C 1
ATOM 744 O O . GLU A 1 93 ? -16.905 19.082 3.142 1.00 91.62 93 GLU A O 1
ATOM 749 N N . SER A 1 94 ? -15.898 17.627 4.501 1.00 93.75 94 SER A N 1
ATOM 750 C CA . SER A 1 94 ? -15.200 16.889 3.445 1.00 93.75 94 SER A CA 1
ATOM 751 C C . SER A 1 94 ? -15.715 15.453 3.325 1.00 93.75 94 SER A C 1
ATOM 753 O O . SER A 1 94 ? -16.429 14.949 4.185 1.00 93.75 94 SER A O 1
ATOM 755 N N . SER A 1 95 ? -15.297 14.739 2.277 1.00 94.19 95 SER A N 1
ATOM 756 C CA . SER A 1 95 ? -15.544 13.295 2.157 1.00 94.19 95 SER A CA 1
ATOM 757 C C . SER A 1 95 ? -14.485 12.433 2.860 1.00 94.19 95 SER A C 1
ATOM 759 O O . SER A 1 95 ? -14.351 11.256 2.524 1.00 94.19 95 SER A O 1
ATOM 761 N N . VAL A 1 96 ? -13.660 13.017 3.736 1.00 98.31 96 VAL A N 1
ATOM 762 C CA . VAL A 1 96 ? -12.614 12.296 4.471 1.00 98.31 96 VAL A CA 1
ATOM 763 C C . VAL A 1 96 ? -13.211 11.682 5.731 1.00 98.31 96 VAL A C 1
ATOM 765 O O . VAL A 1 96 ? -13.779 12.374 6.571 1.00 98.31 96 VAL A O 1
ATOM 768 N N . GLU A 1 97 ? -13.024 10.379 5.895 1.00 98.19 97 GLU A N 1
ATOM 769 C CA . GLU A 1 97 ? -13.384 9.674 7.123 1.00 98.19 97 GLU A CA 1
ATOM 770 C C . GLU A 1 97 ? -12.186 9.640 8.085 1.00 98.19 97 GLU A C 1
ATOM 772 O O . GLU A 1 97 ? -11.033 9.594 7.652 1.00 98.19 97 GLU A O 1
ATOM 777 N N . VAL A 1 98 ? -12.432 9.646 9.400 1.00 98.50 98 VAL A N 1
ATOM 778 C CA . VAL A 1 98 ? -11.370 9.545 10.413 1.00 98.50 98 VAL A CA 1
ATOM 779 C C . VAL A 1 98 ? -11.785 8.655 11.580 1.00 98.50 98 VAL A C 1
ATOM 781 O O . VAL A 1 98 ? -12.829 8.864 12.199 1.00 98.50 98 VAL A O 1
ATOM 784 N N . TYR A 1 99 ? -10.938 7.678 11.907 1.00 98.25 99 TYR A N 1
ATOM 785 C CA . TYR A 1 99 ? -11.195 6.694 12.960 1.00 98.25 99 TYR A CA 1
ATOM 786 C C . TYR A 1 99 ? -9.936 6.352 13.751 1.00 98.25 99 TYR A C 1
ATOM 788 O O . TYR A 1 99 ? -8.811 6.524 13.278 1.00 98.25 99 TYR A O 1
ATOM 796 N N . THR A 1 100 ? -10.129 5.778 14.938 1.00 98.50 100 THR A N 1
ATOM 797 C CA . THR A 1 100 ? -9.144 4.845 15.488 1.00 98.50 100 THR A CA 1
ATOM 798 C C . THR A 1 100 ? -9.498 3.425 15.050 1.00 98.50 100 THR A C 1
ATOM 800 O O . THR A 1 100 ? -10.682 3.133 14.872 1.00 98.50 100 THR A O 1
ATOM 803 N N . PRO A 1 101 ? -8.523 2.504 14.920 1.00 98.25 101 PRO A N 1
ATOM 804 C CA . PRO A 1 101 ? -8.835 1.107 14.631 1.00 98.25 101 PRO A CA 1
ATOM 805 C C . PRO A 1 101 ? -9.842 0.506 15.615 1.00 98.25 101 PRO A C 1
ATOM 807 O O . PRO A 1 101 ? -10.783 -0.156 15.200 1.00 98.25 101 PRO A O 1
ATOM 810 N N . LEU A 1 102 ? -9.670 0.769 16.915 1.00 97.12 102 LEU A N 1
ATOM 811 C CA . LEU A 1 102 ? -10.472 0.158 17.981 1.00 97.12 102 LEU A CA 1
ATOM 812 C C . LEU A 1 102 ? -11.934 0.624 17.993 1.00 97.12 102 LEU A C 1
ATOM 814 O O . LEU A 1 102 ? -12.797 -0.118 18.452 1.00 97.12 102 LEU A O 1
ATOM 818 N N . GLU A 1 103 ? -12.200 1.838 17.515 1.00 96.12 103 GLU A N 1
ATOM 819 C CA . GLU A 1 103 ? -13.543 2.428 17.462 1.00 96.12 103 GLU A CA 1
ATOM 820 C C . GLU A 1 103 ? -14.195 2.270 16.082 1.00 96.12 103 GLU A C 1
ATOM 822 O O . GLU A 1 103 ? -15.343 2.672 15.892 1.00 96.12 103 GLU A O 1
ATOM 827 N N . HIS A 1 104 ? -13.483 1.694 15.109 1.00 97.88 104 HIS A N 1
ATOM 828 C CA . HIS A 1 104 ? -14.040 1.449 13.787 1.00 97.88 104 HIS A CA 1
ATOM 829 C C . HIS A 1 104 ? -15.179 0.414 13.875 1.00 97.88 104 HIS A C 1
ATOM 831 O O . HIS A 1 104 ? -14.982 -0.642 14.487 1.00 97.88 104 HIS A O 1
ATOM 837 N N . PRO A 1 105 ? -16.345 0.643 13.236 1.00 97.00 105 PRO A N 1
ATOM 838 C CA . PRO A 1 105 ? -17.506 -0.248 13.351 1.00 97.00 105 PRO A CA 1
ATOM 839 C C . PRO A 1 105 ? -17.202 -1.715 13.018 1.00 97.00 105 PRO A C 1
ATOM 841 O O . PRO A 1 105 ? -17.665 -2.625 13.707 1.00 97.00 105 PRO A O 1
ATOM 844 N N . SER A 1 106 ? -16.359 -1.951 12.012 1.00 97.12 106 SER A N 1
ATOM 845 C CA . SER A 1 106 ? -15.974 -3.299 11.583 1.00 97.12 106 SER A CA 1
ATOM 846 C C . SER A 1 106 ? -14.876 -3.954 12.430 1.00 97.12 106 SER A C 1
ATOM 848 O O . SER A 1 106 ? -14.495 -5.084 12.137 1.00 97.12 106 SER A O 1
ATOM 850 N N . PHE A 1 107 ? -14.329 -3.305 13.469 1.00 98.38 107 PHE A N 1
ATOM 851 C CA . PHE A 1 107 ? -13.119 -3.786 14.157 1.00 98.38 107 PHE A CA 1
ATOM 852 C C . PHE A 1 107 ? -13.212 -5.247 14.609 1.00 98.38 107 PHE A C 1
ATOM 854 O O . PHE A 1 107 ? -12.310 -6.043 14.345 1.00 98.38 107 PHE A O 1
ATOM 861 N N . LYS A 1 108 ? -14.321 -5.620 15.257 1.00 97.88 108 LYS A N 1
ATOM 862 C CA . LYS A 1 108 ? -14.535 -6.989 15.741 1.00 97.88 108 LYS A CA 1
ATOM 863 C C . LYS A 1 108 ? -14.564 -7.997 14.586 1.00 97.88 108 LYS A C 1
ATOM 865 O O . LYS A 1 108 ? -13.866 -9.004 14.653 1.00 97.88 108 LYS A O 1
ATOM 870 N N . GLN A 1 109 ? -15.308 -7.689 13.525 1.00 97.94 109 GLN A N 1
ATOM 871 C CA . GLN A 1 109 ? -15.409 -8.536 12.337 1.00 97.94 109 GLN A CA 1
ATOM 872 C C . GLN A 1 109 ? -14.042 -8.708 11.663 1.00 97.94 109 GLN A C 1
ATOM 874 O O . GLN A 1 109 ? -13.643 -9.825 11.355 1.00 97.94 109 GLN A O 1
ATOM 879 N N . LEU A 1 110 ? -13.274 -7.627 11.501 1.00 97.94 110 LEU A N 1
ATOM 880 C CA . LEU A 1 110 ? -11.944 -7.698 10.895 1.00 97.94 110 LEU A CA 1
ATOM 881 C C . LEU A 1 110 ? -10.955 -8.512 11.740 1.00 97.94 110 LEU A C 1
ATOM 883 O O . LEU A 1 110 ? -10.103 -9.206 11.189 1.00 97.94 110 LEU A O 1
ATOM 887 N N . VAL A 1 111 ? -11.071 -8.479 13.071 1.00 98.25 111 VAL A N 1
ATOM 888 C CA . VAL A 1 111 ? -10.279 -9.343 13.961 1.00 98.25 111 VAL A CA 1
ATOM 889 C C . VAL A 1 111 ? -10.637 -10.813 13.776 1.00 98.25 111 VAL A C 1
ATOM 891 O O . VAL A 1 111 ? -9.729 -11.637 13.668 1.00 98.25 111 VAL A O 1
ATOM 894 N N . GLU A 1 112 ? -11.927 -11.146 13.742 1.00 97.50 112 GLU A N 1
ATOM 895 C CA . GLU A 1 112 ? -12.399 -12.516 13.505 1.00 97.50 112 GLU A CA 1
ATOM 896 C C . GLU A 1 112 ? -11.897 -13.035 12.153 1.00 97.50 112 GLU A C 1
ATOM 898 O O . GLU A 1 112 ? -11.337 -14.130 12.070 1.00 97.50 112 GLU A O 1
ATOM 903 N N . GLU A 1 113 ? -11.994 -12.204 11.118 1.00 97.19 113 GLU A N 1
ATOM 904 C CA . GLU A 1 113 ? -11.483 -12.499 9.785 1.00 97.19 113 GLU A CA 1
ATOM 905 C C . GLU A 1 113 ? -9.973 -12.736 9.773 1.00 97.19 113 GLU A C 1
ATOM 907 O O . GLU A 1 113 ? -9.488 -13.724 9.212 1.00 97.19 113 GLU A O 1
ATOM 912 N N . TYR A 1 114 ? -9.220 -11.872 10.454 1.00 97.19 114 TYR A N 1
ATOM 913 C CA . TYR A 1 114 ? -7.775 -12.004 10.573 1.00 97.19 114 TYR A CA 1
ATOM 914 C C . TYR A 1 114 ? -7.360 -13.301 11.264 1.00 97.19 114 TYR A C 1
ATOM 916 O O . TYR A 1 114 ? -6.489 -14.023 10.777 1.00 97.19 114 TYR A O 1
ATOM 924 N N . VAL A 1 115 ? -8.012 -13.631 12.378 1.00 97.00 115 VAL A N 1
ATOM 925 C CA . VAL A 1 115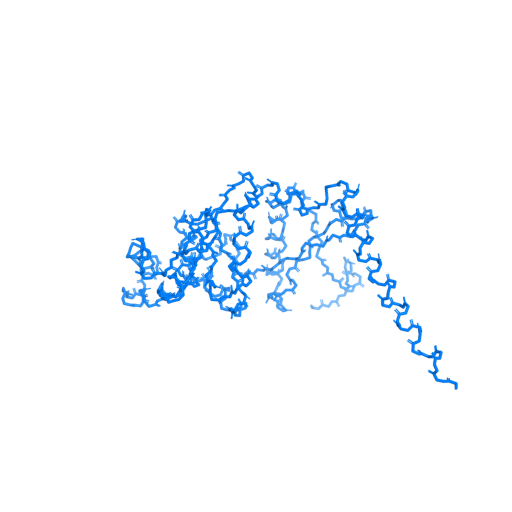 ? -7.788 -14.889 13.098 1.00 97.00 115 VAL A CA 1
ATOM 926 C C . VAL A 1 115 ? -8.097 -16.085 12.202 1.00 97.00 115 VAL A C 1
ATOM 928 O O . VAL A 1 115 ? -7.287 -17.012 12.132 1.00 97.00 115 VAL A O 1
ATOM 931 N N . ARG A 1 116 ? -9.216 -16.036 11.469 1.00 95.62 116 ARG A N 1
ATOM 932 C CA . ARG A 1 116 ? -9.657 -17.112 10.579 1.00 95.62 116 ARG A CA 1
ATOM 933 C C . ARG A 1 116 ? -8.625 -17.425 9.501 1.00 95.62 116 ARG A C 1
ATOM 935 O O . ARG A 1 116 ? -8.230 -18.580 9.380 1.00 95.62 116 ARG A O 1
ATOM 942 N N . PHE A 1 117 ? -8.160 -16.432 8.737 1.00 94.38 117 PHE A N 1
ATOM 943 C CA . PHE A 1 117 ? -7.229 -16.714 7.634 1.00 94.38 117 PHE A CA 1
ATOM 944 C C . PHE A 1 117 ? -5.797 -16.987 8.105 1.00 94.38 117 PHE A C 1
ATOM 946 O O . PHE A 1 117 ? -5.035 -17.649 7.404 1.00 94.38 117 PHE A O 1
ATOM 953 N N . ARG A 1 118 ? -5.399 -16.485 9.281 1.00 93.62 118 ARG A N 1
ATOM 954 C CA . ARG A 1 118 ? -4.083 -16.795 9.854 1.00 93.62 118 ARG A CA 1
ATOM 955 C C . ARG A 1 118 ? -4.033 -18.180 10.493 1.00 93.62 118 ARG A C 1
ATOM 957 O O . ARG A 1 118 ? -2.939 -18.739 10.573 1.00 93.62 118 ARG A O 1
ATOM 964 N N . GLY A 1 119 ? -5.155 -18.691 11.010 1.00 89.19 119 GLY A N 1
ATOM 965 C CA . GLY A 1 119 ? -5.333 -20.042 11.569 1.00 89.19 119 GLY A CA 1
ATOM 966 C C . GLY A 1 119 ? -4.505 -20.389 12.818 1.00 89.19 119 GLY A C 1
ATOM 967 O O . GLY A 1 119 ? -4.765 -21.385 13.480 1.00 89.19 119 GLY A O 1
ATOM 968 N N . THR A 1 120 ? -3.507 -19.573 13.156 1.00 90.38 120 THR A N 1
ATOM 969 C CA . THR A 1 120 ? -2.455 -19.853 14.149 1.00 90.38 120 THR A CA 1
ATOM 970 C C . THR A 1 120 ? -2.371 -18.789 15.244 1.00 90.38 120 THR A C 1
ATOM 972 O O . THR A 1 120 ? -1.563 -18.893 16.164 1.00 90.38 120 THR A O 1
ATOM 975 N N . VAL A 1 121 ? -3.195 -17.742 15.158 1.00 93.75 121 VAL A N 1
ATOM 976 C CA . VAL A 1 121 ? -3.196 -16.607 16.088 1.00 93.75 121 VAL A CA 1
ATOM 977 C C . VAL A 1 121 ? -4.465 -16.619 16.929 1.00 93.75 121 VAL A C 1
ATOM 979 O O . VAL A 1 121 ? -5.551 -16.861 16.419 1.00 93.75 121 VAL A O 1
ATOM 982 N N . SER A 1 122 ? -4.343 -16.333 18.225 1.00 96.88 122 SER A N 1
ATOM 983 C CA . SER A 1 122 ? -5.513 -16.171 19.093 1.00 96.88 122 SER A CA 1
ATOM 984 C C . SER A 1 122 ? -6.213 -14.835 18.840 1.00 96.88 122 SER A C 1
ATOM 986 O O . SER A 1 122 ? -5.594 -13.869 18.389 1.00 96.88 122 SER A O 1
ATOM 988 N N . GLU A 1 123 ? -7.486 -14.731 19.224 1.00 97.00 123 GLU A N 1
ATOM 989 C CA . GLU A 1 123 ? -8.254 -13.482 19.132 1.00 97.00 123 GLU A CA 1
ATOM 990 C C . GLU A 1 123 ? -7.555 -12.311 19.842 1.00 97.00 123 GLU A C 1
ATOM 992 O O . GLU A 1 123 ? -7.479 -11.205 19.312 1.00 97.00 123 GLU A O 1
ATOM 997 N N . LYS A 1 124 ? -6.951 -12.558 21.012 1.00 97.75 124 LYS A N 1
ATOM 998 C CA . LYS A 1 124 ? -6.179 -11.547 21.753 1.00 97.75 124 LYS A CA 1
ATOM 999 C C . LYS A 1 124 ? -4.988 -11.020 20.944 1.00 97.75 124 LYS A C 1
ATOM 1001 O O . LYS A 1 124 ? -4.691 -9.826 21.000 1.00 97.75 124 LYS A O 1
ATOM 1006 N N . VAL A 1 125 ? -4.302 -11.896 20.208 1.00 97.12 125 VAL A N 1
ATOM 1007 C CA . VAL A 1 125 ? -3.199 -11.507 19.317 1.00 97.12 125 VAL A CA 1
ATOM 1008 C C . VAL A 1 125 ? -3.742 -10.744 18.109 1.00 97.12 125 VAL A C 1
ATOM 1010 O O . VAL A 1 125 ? -3.209 -9.681 17.797 1.00 97.12 125 VAL A O 1
ATOM 1013 N N . GLY A 1 126 ? -4.835 -11.213 17.500 1.00 97.38 126 GLY A N 1
ATOM 1014 C CA . GLY A 1 126 ? -5.521 -10.520 16.405 1.00 97.38 126 GLY A CA 1
ATOM 1015 C C . GLY A 1 126 ? -5.912 -9.086 16.774 1.00 97.38 126 GLY A C 1
ATOM 1016 O O . GLY A 1 126 ? -5.521 -8.151 16.078 1.00 97.38 126 GLY A O 1
ATOM 1017 N N . LYS A 1 127 ? -6.560 -8.886 17.932 1.00 97.94 127 LYS A N 1
ATOM 1018 C CA . LYS A 1 127 ? -6.901 -7.551 18.466 1.00 97.94 127 LYS A CA 1
ATOM 1019 C C . LYS A 1 127 ? -5.676 -6.662 18.640 1.00 97.94 127 LYS A C 1
ATOM 1021 O O . LYS A 1 127 ? -5.717 -5.484 18.307 1.00 97.94 127 LYS A O 1
ATOM 1026 N N . ARG A 1 128 ? -4.569 -7.208 19.153 1.00 97.88 128 ARG A N 1
ATOM 1027 C CA . ARG A 1 128 ? -3.327 -6.443 19.342 1.00 97.88 128 ARG A CA 1
ATOM 1028 C C . ARG A 1 128 ? -2.709 -6.014 18.012 1.00 97.88 128 ARG A C 1
ATOM 1030 O O . ARG A 1 128 ? -2.184 -4.908 17.923 1.00 97.88 128 ARG A O 1
ATOM 1037 N N . ILE A 1 129 ? -2.734 -6.887 17.007 1.00 97.44 129 ILE A N 1
ATOM 1038 C CA . ILE A 1 129 ? -2.189 -6.595 15.679 1.00 97.44 129 ILE A CA 1
ATOM 1039 C C . ILE A 1 129 ? -3.064 -5.552 14.985 1.00 97.44 129 ILE A C 1
ATOM 1041 O O . ILE A 1 129 ? -2.560 -4.493 14.620 1.00 97.44 129 ILE A O 1
ATOM 1045 N N . LEU A 1 130 ? -4.369 -5.809 14.878 1.00 98.06 130 LEU A N 1
ATOM 1046 C CA . LEU A 1 130 ? -5.305 -4.915 14.197 1.00 98.06 130 LEU A CA 1
ATOM 1047 C C . LEU A 1 130 ? -5.631 -3.643 14.983 1.00 98.06 130 LEU A C 1
ATOM 1049 O O . LEU A 1 130 ? -6.128 -2.691 14.405 1.00 98.06 130 LEU A O 1
ATOM 1053 N N . GLY A 1 131 ? -5.291 -3.556 16.269 1.00 97.94 131 GLY A N 1
ATOM 1054 C CA . GLY A 1 131 ? -5.330 -2.291 17.008 1.00 97.94 131 GLY A CA 1
ATOM 1055 C C . GLY A 1 131 ? -4.302 -1.264 16.513 1.00 97.94 131 GLY A C 1
ATOM 1056 O O . GLY A 1 131 ? -4.330 -0.109 16.930 1.00 97.94 131 GLY A O 1
ATOM 1057 N N . ARG A 1 132 ? -3.371 -1.664 15.634 1.00 98.12 132 ARG A N 1
ATOM 1058 C CA . ARG A 1 132 ? -2.357 -0.784 15.046 1.00 98.12 132 ARG A CA 1
ATOM 1059 C C . ARG A 1 132 ? -2.848 -0.266 13.687 1.00 98.12 132 ARG A C 1
ATOM 1061 O O . ARG A 1 132 ? -3.085 -1.099 12.810 1.00 98.12 132 ARG A O 1
ATOM 1068 N N . PRO A 1 133 ? -2.883 1.062 13.453 1.00 98.38 133 PRO A N 1
ATOM 1069 C CA . PRO A 1 133 ? -3.396 1.657 12.213 1.00 98.38 133 PRO A CA 1
ATOM 1070 C C . PRO A 1 133 ? -2.865 1.024 10.924 1.00 98.38 133 PRO A C 1
ATOM 1072 O O . PRO A 1 133 ? -3.641 0.702 10.034 1.00 98.38 133 PRO A O 1
ATOM 1075 N N . LEU A 1 134 ? -1.556 0.766 10.847 1.00 98.31 134 LEU A N 1
ATOM 1076 C CA . LEU A 1 134 ? -0.920 0.199 9.653 1.00 98.31 134 LEU A CA 1
ATOM 1077 C C . LEU A 1 134 ? -1.444 -1.203 9.289 1.00 98.31 134 LEU A C 1
ATOM 1079 O O . LEU A 1 134 ? -1.661 -1.499 8.120 1.00 98.31 134 LEU A O 1
ATOM 1083 N N . TYR A 1 135 ? -1.663 -2.066 10.285 1.00 98.44 135 TYR A N 1
ATOM 1084 C CA . TYR A 1 135 ? -2.182 -3.421 10.060 1.00 98.44 135 TYR A CA 1
ATOM 1085 C C . TYR A 1 135 ? -3.695 -3.406 9.853 1.00 98.44 135 TYR A C 1
ATOM 1087 O O . TYR A 1 135 ? -4.206 -4.181 9.050 1.00 98.44 135 TYR A O 1
ATOM 1095 N N . PHE A 1 136 ? -4.401 -2.511 10.549 1.00 98.75 136 PHE A N 1
ATOM 1096 C CA . PHE A 1 136 ? -5.828 -2.300 10.344 1.00 98.75 136 PHE A CA 1
ATOM 1097 C C . PHE A 1 136 ? -6.125 -1.843 8.917 1.00 98.75 136 PHE A C 1
ATOM 1099 O O . PHE A 1 136 ? -6.944 -2.456 8.246 1.00 98.75 136 PHE A O 1
ATOM 1106 N N . GLY A 1 137 ? -5.398 -0.840 8.415 1.00 98.56 137 GLY A N 1
ATOM 1107 C CA . GLY A 1 137 ? -5.563 -0.353 7.048 1.00 98.56 137 GLY A CA 1
ATOM 1108 C C . GLY A 1 137 ? -5.275 -1.425 6.000 1.00 98.56 137 GLY A C 1
ATOM 1109 O O . GLY A 1 137 ? -6.052 -1.590 5.064 1.00 98.56 137 GLY A O 1
ATOM 1110 N N . ALA A 1 138 ? -4.233 -2.237 6.200 1.00 98.56 138 ALA A N 1
ATOM 1111 C CA . ALA A 1 138 ? -3.979 -3.389 5.337 1.00 98.56 138 ALA A CA 1
ATOM 1112 C C . ALA A 1 138 ? -5.128 -4.417 5.384 1.00 98.56 138 ALA A C 1
ATOM 1114 O O . ALA A 1 138 ? -5.451 -5.032 4.369 1.00 98.56 138 ALA A O 1
ATOM 1115 N N . MET A 1 139 ? -5.772 -4.587 6.543 1.00 98.56 139 MET A N 1
ATOM 1116 C CA . MET A 1 139 ? -6.914 -5.489 6.698 1.00 98.56 139 MET A CA 1
ATOM 1117 C C . MET A 1 139 ? -8.163 -4.951 6.001 1.00 98.56 139 MET A C 1
ATOM 1119 O O . MET A 1 139 ? -8.840 -5.722 5.327 1.00 98.56 139 MET A O 1
ATOM 1123 N N . MET A 1 140 ? -8.422 -3.643 6.089 1.00 98.69 140 MET A N 1
ATOM 1124 C CA . MET A 1 140 ? -9.496 -2.985 5.337 1.00 98.69 140 MET A CA 1
ATOM 1125 C C . MET A 1 140 ? -9.336 -3.219 3.831 1.00 98.69 140 MET A C 1
ATOM 1127 O O . MET A 1 140 ? -10.311 -3.547 3.161 1.00 98.69 140 MET A O 1
ATOM 1131 N N . VAL A 1 141 ? -8.105 -3.132 3.309 1.00 98.56 141 VAL A N 1
ATOM 1132 C CA . VAL A 1 141 ? -7.819 -3.451 1.900 1.00 98.56 141 VAL A CA 1
ATOM 1133 C C . VAL A 1 141 ? -8.088 -4.922 1.594 1.00 98.56 141 VAL A C 1
ATOM 1135 O O . VAL A 1 141 ? -8.772 -5.235 0.625 1.00 98.56 141 VAL A O 1
ATOM 1138 N N . ARG A 1 142 ? -7.604 -5.841 2.440 1.00 97.69 142 ARG A N 1
ATOM 1139 C CA . ARG A 1 142 ? -7.796 -7.288 2.242 1.00 97.69 142 ARG A CA 1
ATOM 1140 C C . ARG A 1 142 ? -9.271 -7.669 2.086 1.00 97.69 142 ARG A C 1
ATOM 1142 O O . ARG A 1 142 ? -9.584 -8.534 1.274 1.00 97.69 142 ARG A O 1
ATOM 1149 N N . VAL A 1 143 ? -10.153 -7.077 2.891 1.00 97.25 143 VAL A N 1
ATOM 1150 C CA . VAL A 1 143 ? -11.586 -7.415 2.892 1.00 97.25 143 VAL A CA 1
ATOM 1151 C C . VAL A 1 143 ? -12.426 -6.552 1.947 1.00 97.25 143 VAL A C 1
ATOM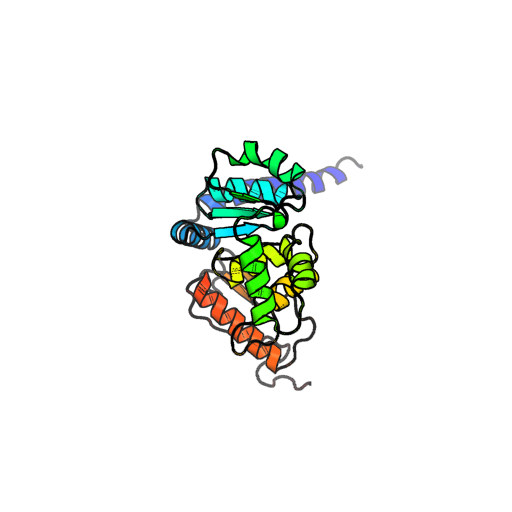 1153 O O . VAL A 1 143 ? -13.641 -6.721 1.901 1.00 97.25 143 VAL A O 1
ATOM 1156 N N . GLY A 1 144 ? -11.808 -5.624 1.208 1.00 97.56 144 GLY A N 1
ATOM 1157 C CA . GLY A 1 144 ? -12.510 -4.726 0.287 1.00 97.56 144 GLY A CA 1
ATOM 1158 C C . GLY A 1 144 ? -13.269 -3.575 0.959 1.00 97.56 144 GLY A C 1
ATOM 1159 O O . GLY A 1 144 ? -14.100 -2.936 0.320 1.00 97.56 144 GLY A O 1
ATOM 1160 N N . GLU A 1 145 ? -12.995 -3.270 2.233 1.00 97.94 145 GLU A N 1
ATOM 1161 C CA . GLU A 1 145 ? -13.476 -2.029 2.862 1.00 97.94 145 GLU A CA 1
ATOM 1162 C C . GLU A 1 145 ? -12.718 -0.796 2.346 1.00 97.94 145 GLU A C 1
ATOM 1164 O O . GLU A 1 145 ? -13.231 0.322 2.413 1.00 97.94 145 GLU A O 1
ATOM 1169 N N . ALA A 1 146 ? -11.520 -0.998 1.796 1.00 98.50 146 ALA A N 1
ATOM 1170 C CA . ALA A 1 146 ? -10.745 0.002 1.078 1.00 98.50 146 ALA A CA 1
ATOM 1171 C C . ALA A 1 146 ? -10.143 -0.594 -0.200 1.00 98.50 146 ALA A C 1
ATOM 1173 O O . ALA A 1 146 ? -9.848 -1.784 -0.253 1.00 98.50 146 ALA A O 1
ATOM 1174 N N . ASP A 1 147 ? -9.911 0.241 -1.209 1.00 98.31 147 ASP A N 1
ATOM 1175 C CA . ASP A 1 147 ? -9.341 -0.183 -2.495 1.00 98.31 147 ASP A CA 1
ATOM 1176 C C . ASP A 1 147 ? -7.806 -0.143 -2.488 1.00 98.31 147 ASP A C 1
ATOM 1178 O O . ASP A 1 147 ? -7.142 -0.775 -3.307 1.00 98.31 147 ASP A O 1
ATOM 1182 N N . GLY A 1 148 ? -7.223 0.621 -1.564 1.00 98.19 148 GLY A N 1
ATOM 1183 C CA . GLY A 1 148 ? -5.781 0.758 -1.435 1.00 98.19 148 GLY A CA 1
ATOM 1184 C C . GLY A 1 148 ? -5.366 1.417 -0.127 1.00 98.19 148 GLY A C 1
ATOM 1185 O O . GLY A 1 148 ? -6.180 1.980 0.608 1.00 98.19 148 GLY A O 1
ATOM 1186 N N . MET A 1 149 ? -4.069 1.350 0.156 1.00 98.38 149 MET A N 1
ATOM 1187 C CA . MET A 1 149 ? -3.455 1.959 1.330 1.00 98.38 149 MET A CA 1
ATOM 1188 C C . MET A 1 149 ? -2.179 2.693 0.922 1.00 98.38 149 MET A C 1
ATOM 1190 O O . MET A 1 149 ? -1.372 2.152 0.168 1.00 98.38 149 MET A O 1
ATOM 1194 N N . VAL A 1 150 ? -1.977 3.897 1.458 1.00 98.44 150 VAL A N 1
ATOM 1195 C CA . VAL A 1 150 ? -0.730 4.660 1.298 1.00 98.44 150 VAL A CA 1
ATOM 1196 C C . VAL A 1 150 ? -0.160 4.953 2.680 1.00 98.44 150 VAL A C 1
ATOM 1198 O O . VAL A 1 150 ? -0.832 5.545 3.519 1.00 98.44 150 VAL A O 1
ATOM 1201 N N . ALA A 1 151 ? 1.076 4.520 2.920 1.00 98.19 151 ALA A N 1
ATOM 1202 C CA . ALA A 1 151 ? 1.785 4.670 4.188 1.00 98.19 151 ALA A CA 1
ATOM 1203 C C . ALA A 1 151 ? 3.290 4.851 3.943 1.00 98.19 151 ALA A C 1
ATOM 1205 O O . ALA A 1 151 ? 3.780 4.576 2.848 1.00 98.19 151 ALA A O 1
ATOM 1206 N N . GLY A 1 152 ? 4.025 5.263 4.974 1.00 97.38 152 GLY A N 1
ATOM 1207 C CA . GLY A 1 152 ? 5.475 5.465 4.931 1.00 97.38 152 GLY A CA 1
ATOM 1208 C C . GLY A 1 152 ? 5.913 6.894 5.253 1.00 97.38 152 GLY A C 1
ATOM 1209 O O . GLY A 1 152 ? 7.100 7.199 5.175 1.00 97.38 152 GLY A O 1
ATOM 1210 N N . ALA A 1 153 ? 4.987 7.781 5.629 1.00 97.56 153 ALA A N 1
ATOM 1211 C CA . ALA A 1 153 ? 5.318 9.127 6.086 1.00 97.56 153 ALA A CA 1
ATOM 1212 C C . ALA A 1 153 ? 6.065 9.099 7.429 1.00 97.56 153 ALA A C 1
ATOM 1214 O O . ALA A 1 153 ? 6.963 9.919 7.640 1.00 97.56 153 ALA A O 1
ATOM 1215 N N . ILE A 1 154 ? 5.708 8.153 8.310 1.00 96.94 154 ILE A N 1
ATOM 1216 C CA . ILE A 1 154 ? 6.324 7.972 9.638 1.00 96.94 154 ILE A CA 1
ATOM 1217 C C . ILE A 1 154 ? 6.767 6.528 9.917 1.00 96.94 154 ILE A C 1
ATOM 1219 O O . ILE A 1 154 ? 7.581 6.299 10.812 1.00 96.94 154 ILE A O 1
ATOM 1223 N N . ASN A 1 155 ? 6.245 5.537 9.189 1.00 96.62 155 ASN A N 1
ATOM 1224 C CA . ASN A 1 155 ? 6.715 4.156 9.267 1.00 96.62 155 ASN A CA 1
ATOM 1225 C C . ASN A 1 155 ? 7.862 3.910 8.284 1.00 96.62 155 ASN A C 1
ATOM 1227 O O . ASN A 1 155 ? 7.862 4.406 7.163 1.00 96.62 155 ASN A O 1
ATOM 1231 N N . THR A 1 156 ? 8.817 3.067 8.677 1.00 97.25 156 THR A N 1
ATOM 1232 C CA . THR A 1 156 ? 9.858 2.604 7.755 1.00 97.25 156 THR A CA 1
ATOM 1233 C C . THR A 1 156 ? 9.251 1.771 6.626 1.00 97.25 156 THR A C 1
ATOM 1235 O O . THR A 1 156 ? 8.291 1.026 6.845 1.00 97.25 156 THR A O 1
ATOM 1238 N N . THR A 1 157 ? 9.865 1.814 5.442 1.00 95.75 157 THR A N 1
ATOM 1239 C CA . THR A 1 157 ? 9.482 0.980 4.290 1.00 95.75 157 THR A CA 1
ATOM 1240 C C . THR A 1 157 ? 9.358 -0.496 4.674 1.00 95.75 157 THR A C 1
ATOM 1242 O O . THR A 1 157 ? 8.367 -1.144 4.346 1.00 95.75 157 THR A O 1
ATOM 1245 N N . ALA A 1 158 ? 10.298 -1.012 5.475 1.00 95.81 158 ALA A N 1
ATOM 1246 C CA . ALA A 1 158 ? 10.267 -2.388 5.969 1.00 95.81 158 ALA A CA 1
ATOM 1247 C C . ALA A 1 158 ? 9.013 -2.708 6.807 1.00 95.81 158 ALA A C 1
ATOM 1249 O O . ALA A 1 158 ? 8.463 -3.804 6.701 1.00 95.81 158 ALA A O 1
ATOM 1250 N N . ASN A 1 159 ? 8.537 -1.769 7.633 1.00 97.00 159 ASN A N 1
ATOM 1251 C CA . ASN A 1 159 ? 7.322 -1.961 8.426 1.00 97.00 159 ASN A CA 1
ATOM 1252 C C . ASN A 1 159 ? 6.062 -1.948 7.555 1.00 97.00 159 ASN A C 1
ATOM 1254 O O . ASN A 1 159 ? 5.168 -2.761 7.789 1.00 97.00 159 ASN A O 1
ATOM 1258 N N . VAL A 1 160 ? 5.999 -1.057 6.561 1.00 98.00 160 VAL A N 1
ATOM 1259 C CA . VAL A 1 160 ? 4.880 -0.983 5.607 1.00 98.00 160 VAL A CA 1
ATOM 1260 C C . VAL A 1 160 ? 4.788 -2.273 4.795 1.00 98.00 160 VAL A C 1
ATOM 1262 O O . VAL A 1 160 ? 3.734 -2.910 4.785 1.00 98.00 160 VAL A O 1
ATOM 1265 N N . ILE A 1 161 ? 5.907 -2.716 4.211 1.00 96.69 161 ILE A N 1
ATOM 1266 C CA . ILE A 1 161 ? 5.981 -3.971 3.452 1.00 96.69 161 ILE A CA 1
ATOM 1267 C C . ILE A 1 161 ? 5.578 -5.160 4.326 1.00 96.69 161 ILE A C 1
ATOM 1269 O O . ILE A 1 161 ? 4.770 -5.980 3.902 1.00 96.69 161 ILE A O 1
ATOM 1273 N N . ARG A 1 162 ? 6.081 -5.244 5.566 1.00 96.38 162 ARG A N 1
ATOM 1274 C CA . ARG A 1 162 ? 5.731 -6.331 6.493 1.00 96.38 162 ARG A CA 1
ATOM 1275 C C . ARG A 1 162 ? 4.239 -6.370 6.813 1.00 96.38 162 ARG A C 1
ATOM 1277 O O . ARG A 1 162 ? 3.668 -7.453 6.892 1.00 96.38 162 ARG A O 1
ATOM 1284 N N . ALA A 1 163 ? 3.612 -5.217 7.043 1.00 97.12 163 ALA A N 1
ATOM 1285 C CA . ALA A 1 163 ? 2.181 -5.164 7.318 1.00 97.12 163 ALA A CA 1
ATOM 1286 C C . ALA A 1 163 ? 1.367 -5.617 6.097 1.00 97.12 163 ALA A C 1
ATOM 1288 O O . ALA A 1 163 ? 0.471 -6.449 6.237 1.00 97.12 163 ALA A O 1
ATOM 1289 N N . ALA A 1 164 ? 1.724 -5.132 4.905 1.00 96.81 164 ALA A N 1
ATOM 1290 C CA . ALA A 1 164 ? 1.074 -5.521 3.659 1.00 96.81 164 ALA A CA 1
ATOM 1291 C C . ALA A 1 164 ? 1.250 -7.020 3.361 1.00 96.81 164 ALA A C 1
ATOM 1293 O O . ALA A 1 164 ? 0.264 -7.703 3.102 1.00 96.81 164 ALA A O 1
ATOM 1294 N N . SER A 1 165 ? 2.460 -7.573 3.469 1.00 95.00 165 SER A N 1
ATOM 1295 C CA . SER A 1 165 ? 2.710 -8.989 3.168 1.00 95.00 165 SER A CA 1
ATOM 1296 C C . SER A 1 165 ? 2.041 -9.939 4.163 1.00 95.00 165 SER A C 1
ATOM 1298 O O . SER A 1 165 ? 1.539 -10.993 3.781 1.00 95.00 165 SER A O 1
ATOM 1300 N N . LEU A 1 166 ? 1.978 -9.561 5.441 1.00 94.31 166 LEU A N 1
ATOM 1301 C CA . LEU A 1 166 ? 1.368 -10.383 6.484 1.00 94.31 166 LEU A CA 1
ATOM 1302 C C . LEU A 1 166 ? -0.166 -10.392 6.422 1.00 94.31 166 LEU A C 1
ATOM 1304 O O . LEU A 1 166 ? -0.778 -11.381 6.841 1.00 94.31 166 LEU A O 1
ATOM 1308 N N . VAL A 1 167 ? -0.773 -9.303 5.940 1.00 96.81 167 VAL A N 1
ATOM 1309 C CA . VAL A 1 167 ? -2.231 -9.127 5.913 1.00 96.81 167 VAL A CA 1
ATOM 1310 C C . VAL A 1 167 ? -2.809 -9.320 4.513 1.00 96.81 167 VAL A C 1
ATOM 1312 O O . VAL A 1 167 ? -3.711 -10.129 4.349 1.00 96.81 167 VAL A O 1
ATOM 1315 N N . ILE A 1 168 ? -2.309 -8.620 3.498 1.00 96.75 168 ILE A N 1
ATOM 1316 C CA . ILE A 1 168 ? -2.816 -8.696 2.119 1.00 96.75 168 ILE A CA 1
ATOM 1317 C C . ILE A 1 168 ? -2.225 -9.924 1.416 1.00 96.75 168 ILE A C 1
ATOM 1319 O O . ILE A 1 168 ? -2.971 -10.748 0.889 1.00 96.75 168 ILE A O 1
ATOM 1323 N N . GLY A 1 169 ? -0.903 -10.093 1.502 1.00 94.56 169 GLY A N 1
ATOM 1324 C CA . GLY A 1 169 ? -0.160 -11.133 0.787 1.00 94.56 169 GLY A CA 1
ATOM 1325 C C . GLY A 1 169 ? 0.318 -10.678 -0.594 1.0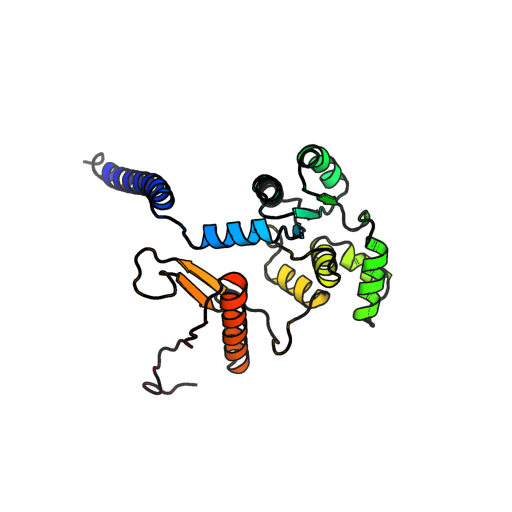0 94.56 169 GLY A C 1
ATOM 1326 O O . GLY A 1 169 ? 0.213 -9.502 -0.945 1.00 94.56 169 GLY A O 1
ATOM 1327 N N . TYR A 1 170 ? 0.875 -11.614 -1.362 1.0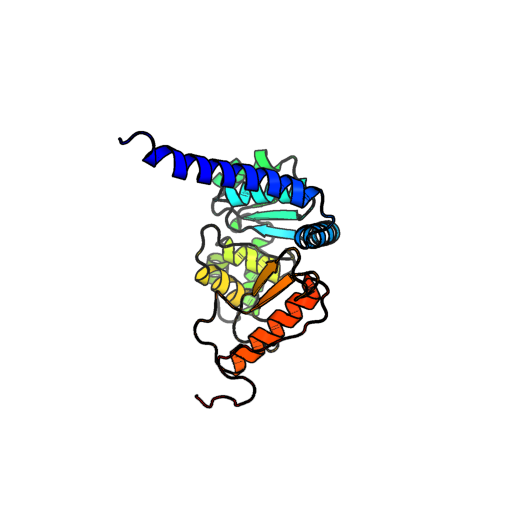0 94.81 170 TYR A N 1
ATOM 1328 C CA . TYR A 1 170 ? 1.384 -11.364 -2.711 1.00 94.81 170 TYR A CA 1
ATOM 1329 C C . TYR A 1 170 ? 0.417 -11.868 -3.779 1.00 94.81 170 TYR A C 1
ATOM 1331 O O . TYR A 1 170 ? -0.398 -12.759 -3.536 1.00 94.81 170 TYR A O 1
ATOM 1339 N N . ALA A 1 171 ? 0.525 -11.287 -4.972 1.00 93.75 171 ALA A N 1
ATOM 1340 C CA . ALA A 1 171 ? -0.162 -11.797 -6.147 1.00 93.75 171 ALA A CA 1
ATOM 1341 C C . ALA A 1 171 ? 0.396 -13.171 -6.556 1.00 93.75 171 ALA A C 1
ATOM 1343 O O . ALA A 1 171 ? 1.537 -13.515 -6.248 1.00 93.75 171 ALA A O 1
ATOM 1344 N N . GLU A 1 172 ? -0.397 -13.939 -7.299 1.00 92.00 172 GLU A N 1
ATOM 1345 C CA . GLU A 1 172 ? 0.029 -15.239 -7.812 1.00 92.00 172 GLU A CA 1
ATOM 1346 C C . GLU A 1 172 ? 1.296 -15.125 -8.678 1.00 92.00 172 GLU A C 1
ATOM 1348 O O . GLU A 1 172 ? 1.415 -14.246 -9.547 1.00 92.00 172 GLU A O 1
ATOM 1353 N N . GLY A 1 173 ? 2.242 -16.030 -8.417 1.00 91.31 173 GLY A N 1
ATOM 1354 C CA . GLY A 1 173 ? 3.542 -16.080 -9.083 1.00 91.31 173 GLY A CA 1
ATOM 1355 C C . GLY A 1 173 ? 4.537 -15.010 -8.628 1.00 91.31 173 GLY A C 1
ATOM 1356 O O . GLY A 1 173 ? 5.571 -14.877 -9.269 1.00 91.31 173 GLY A O 1
ATOM 1357 N N . ILE A 1 174 ? 4.236 -14.248 -7.570 1.00 95.62 174 ILE A N 1
ATOM 1358 C CA . ILE A 1 174 ? 5.145 -13.259 -6.978 1.00 95.62 174 ILE A CA 1
ATOM 1359 C C . ILE A 1 174 ? 5.522 -13.702 -5.564 1.00 95.62 174 ILE A C 1
ATOM 1361 O O . ILE A 1 174 ? 4.653 -13.952 -4.726 1.00 95.62 174 ILE A O 1
ATOM 1365 N N . SER A 1 175 ? 6.821 -13.779 -5.296 1.00 93.56 175 SER A N 1
ATOM 1366 C CA . SER A 1 175 ? 7.388 -14.224 -4.023 1.00 93.56 175 SER A CA 1
ATOM 1367 C C . SER A 1 175 ? 7.963 -13.076 -3.190 1.00 93.56 175 SER A C 1
ATOM 1369 O O . SER A 1 175 ? 7.963 -13.151 -1.957 1.00 93.56 175 SER A O 1
ATOM 1371 N N . THR A 1 176 ? 8.402 -11.993 -3.840 1.00 91.62 176 THR A N 1
ATOM 1372 C CA . THR A 1 176 ? 8.955 -10.798 -3.187 1.00 91.62 176 THR A CA 1
ATOM 1373 C C . THR A 1 176 ? 8.301 -9.518 -3.723 1.00 91.62 176 THR A C 1
ATOM 1375 O O . THR A 1 176 ? 8.022 -9.423 -4.920 1.00 91.62 176 THR A O 1
ATOM 1378 N N . PRO A 1 177 ? 8.019 -8.511 -2.876 1.00 95.12 177 PRO A N 1
ATOM 1379 C CA . PRO A 1 177 ? 7.544 -7.226 -3.358 1.00 95.12 177 PRO A CA 1
ATOM 1380 C C . PRO A 1 177 ? 8.677 -6.502 -4.082 1.00 95.12 177 PRO A C 1
ATOM 1382 O O . PRO A 1 177 ? 9.841 -6.597 -3.701 1.00 95.12 177 PRO A O 1
ATOM 1385 N N . SER A 1 178 ? 8.317 -5.720 -5.088 1.00 96.81 178 SER A N 1
ATOM 1386 C CA . SER A 1 178 ? 9.234 -4.863 -5.828 1.00 96.81 178 SER A CA 1
ATOM 1387 C C . SER A 1 178 ? 8.657 -3.461 -5.959 1.00 96.81 178 SER A C 1
ATOM 1389 O O . SER A 1 178 ? 7.492 -3.209 -5.640 1.00 96.81 178 SER A O 1
ATOM 1391 N N . SER A 1 179 ? 9.496 -2.526 -6.383 1.00 97.00 179 SER A N 1
ATOM 1392 C CA . SER A 1 179 ? 9.102 -1.144 -6.651 1.00 97.00 179 SER A CA 1
ATOM 1393 C C . SER A 1 179 ? 9.202 -0.816 -8.137 1.00 97.00 179 SER A C 1
ATOM 1395 O O . SER A 1 179 ? 9.762 -1.577 -8.920 1.00 97.00 179 SER A O 1
ATOM 1397 N N . PHE A 1 180 ? 8.672 0.331 -8.542 1.00 97.38 180 PHE A N 1
ATOM 1398 C CA . PHE A 1 180 ? 9.078 0.965 -9.788 1.00 97.38 180 PHE A CA 1
ATOM 1399 C C . PHE A 1 180 ? 9.011 2.484 -9.635 1.00 97.38 180 PHE A C 1
ATOM 1401 O O . PHE A 1 180 ? 8.208 3.003 -8.857 1.00 97.38 180 PHE A O 1
ATOM 1408 N N . PHE A 1 181 ? 9.829 3.194 -10.404 1.00 97.06 181 PHE A N 1
ATOM 1409 C CA . PHE A 1 181 ? 9.719 4.639 -10.579 1.00 97.06 181 PHE A CA 1
ATOM 1410 C C . PHE A 1 181 ? 9.169 4.951 -11.968 1.00 97.06 181 PHE A C 1
ATOM 1412 O O . PHE A 1 181 ? 9.635 4.390 -12.957 1.00 97.06 181 PHE A O 1
ATOM 1419 N N . LEU A 1 182 ? 8.189 5.852 -12.040 1.00 95.44 182 LEU A N 1
ATOM 1420 C CA . LEU A 1 182 ? 7.762 6.469 -13.293 1.00 95.44 182 LEU A CA 1
ATOM 1421 C C . LEU A 1 182 ? 8.681 7.658 -13.583 1.00 95.44 182 LEU A C 1
ATOM 1423 O O . LEU A 1 182 ? 8.697 8.627 -12.826 1.00 95.44 182 LEU A O 1
ATOM 1427 N N . MET A 1 183 ? 9.437 7.564 -14.670 1.00 94.50 183 MET A N 1
ATOM 1428 C CA . MET A 1 183 ? 10.363 8.594 -15.130 1.00 94.50 183 MET A CA 1
ATOM 1429 C C . MET A 1 183 ? 9.736 9.313 -16.322 1.00 94.50 183 MET A C 1
ATOM 1431 O O . MET A 1 183 ? 9.415 8.659 -17.306 1.00 94.50 183 MET A O 1
ATOM 1435 N N . GLU A 1 184 ? 9.579 10.632 -16.255 1.00 92.06 184 GLU A N 1
ATOM 1436 C CA . GLU A 1 184 ? 9.114 11.469 -17.371 1.00 92.06 184 GLU A CA 1
ATOM 1437 C C . GLU A 1 184 ? 10.289 12.331 -17.846 1.00 92.06 184 GLU A C 1
ATOM 1439 O O . GLU A 1 184 ? 10.851 13.106 -17.069 1.00 92.06 184 GLU A O 1
ATOM 1444 N N . LEU A 1 185 ? 10.701 12.152 -19.103 1.00 90.81 185 LEU A N 1
ATOM 1445 C CA . LEU A 1 185 ? 11.758 12.918 -19.763 1.00 90.81 185 LEU A CA 1
ATOM 1446 C C . LEU A 1 185 ? 11.123 13.735 -20.901 1.00 90.81 185 LEU A C 1
ATOM 1448 O O . LEU A 1 185 ? 11.004 13.238 -22.025 1.00 90.81 185 LEU A O 1
ATOM 1452 N N . PRO A 1 186 ? 10.703 14.986 -20.634 1.00 84.75 186 PRO A N 1
ATOM 1453 C CA . PRO A 1 186 ? 10.040 15.818 -21.631 1.00 84.75 186 PRO A CA 1
ATOM 1454 C C . PRO A 1 186 ? 10.876 15.982 -22.906 1.00 84.75 186 PRO A C 1
ATOM 1456 O O . PRO A 1 186 ? 12.062 16.305 -22.844 1.00 84.75 186 PRO A O 1
ATOM 1459 N N . GLY A 1 187 ? 10.247 15.772 -24.065 1.00 84.69 187 GLY A N 1
ATOM 1460 C CA . GLY A 1 187 ? 10.895 15.894 -25.376 1.00 84.69 187 GLY A CA 1
ATOM 1461 C C . GLY A 1 187 ? 11.791 14.714 -25.772 1.00 84.69 187 GLY A C 1
ATOM 1462 O O . GLY A 1 187 ? 12.412 14.764 -26.830 1.00 84.69 187 GLY A O 1
ATOM 1463 N N . SER A 1 188 ? 11.857 13.657 -24.958 1.00 91.06 188 SER A N 1
ATOM 1464 C CA . SER A 1 188 ? 12.514 12.407 -25.341 1.00 91.06 188 SER A CA 1
ATOM 1465 C C . SER A 1 188 ? 11.745 11.720 -26.472 1.00 91.06 188 SER A C 1
ATOM 1467 O O . SER A 1 188 ? 10.538 11.517 -26.374 1.00 91.06 188 SER A O 1
ATOM 1469 N N . GLU A 1 189 ? 12.456 11.304 -27.522 1.00 92.44 189 GLU A N 1
ATOM 1470 C CA . GLU A 1 189 ? 11.920 10.441 -28.589 1.00 92.44 189 GLU A CA 1
ATOM 1471 C C . GLU A 1 189 ? 11.767 8.973 -28.146 1.00 92.44 189 GLU A C 1
ATOM 1473 O O . GLU A 1 189 ? 11.128 8.166 -28.818 1.00 92.44 189 GLU A O 1
ATOM 1478 N N . TYR A 1 190 ? 12.370 8.625 -27.007 1.00 91.19 190 TYR A N 1
ATOM 1479 C CA . TYR A 1 190 ? 12.365 7.288 -26.428 1.00 91.19 190 TYR A CA 1
ATOM 1480 C C . TYR A 1 190 ? 11.355 7.180 -25.290 1.00 91.19 190 TYR A C 1
ATOM 1482 O O . TYR A 1 190 ? 11.080 8.159 -24.595 1.00 91.19 190 TYR A O 1
ATOM 1490 N N . GLY A 1 191 ? 10.909 5.951 -25.031 1.00 90.31 191 GLY A N 1
ATOM 1491 C CA . GLY A 1 191 ? 9.888 5.658 -24.028 1.00 90.31 191 GLY A CA 1
ATOM 1492 C C . GLY A 1 191 ? 8.481 5.794 -24.603 1.00 90.31 191 GLY A C 1
ATOM 1493 O O . GLY A 1 191 ? 8.301 5.970 -25.805 1.00 90.31 191 GLY A O 1
ATOM 1494 N N . GLU A 1 192 ? 7.475 5.656 -23.751 1.00 90.12 192 GLU A N 1
ATOM 1495 C CA . GLU A 1 192 ? 6.081 5.890 -24.130 1.00 90.12 192 GLU A CA 1
ATOM 1496 C C . GLU A 1 192 ? 5.753 7.357 -23.829 1.00 90.12 192 GLU A C 1
ATOM 1498 O O . GLU A 1 192 ? 5.719 7.742 -22.663 1.00 90.12 192 GLU A O 1
ATOM 1503 N N . ASP A 1 193 ? 5.601 8.194 -24.860 1.00 87.62 193 ASP A N 1
ATOM 1504 C CA . ASP A 1 193 ? 5.471 9.657 -24.725 1.00 87.62 193 ASP A CA 1
ATOM 1505 C C . ASP A 1 193 ? 6.590 10.291 -23.863 1.00 87.62 193 ASP A C 1
ATOM 1507 O O . ASP A 1 193 ? 6.339 11.132 -22.998 1.00 87.62 193 ASP A O 1
ATOM 1511 N N . GLY A 1 194 ? 7.840 9.846 -24.034 1.00 91.06 194 GLY A N 1
ATOM 1512 C CA . GLY A 1 194 ? 8.965 10.318 -23.219 1.00 91.06 194 GLY A CA 1
ATOM 1513 C C . GLY A 1 194 ? 8.999 9.757 -21.792 1.00 91.06 194 GLY A C 1
ATOM 1514 O O . GLY A 1 194 ? 9.802 10.213 -20.976 1.00 91.06 194 GLY A O 1
ATOM 1515 N N . CYS A 1 195 ? 8.145 8.781 -21.465 1.00 93.94 195 CYS A N 1
ATOM 1516 C CA . CYS A 1 195 ? 8.060 8.187 -20.135 1.00 93.94 195 CYS A CA 1
ATOM 1517 C C . CYS A 1 195 ? 8.598 6.744 -20.078 1.00 93.94 195 CYS A C 1
ATOM 1519 O O . CYS A 1 195 ? 8.481 5.964 -21.027 1.00 93.94 195 CYS A O 1
ATOM 1521 N N . PHE A 1 196 ? 9.144 6.363 -18.921 1.00 95.69 196 PHE A N 1
ATOM 1522 C CA . PHE A 1 196 ? 9.723 5.045 -18.645 1.00 95.69 196 PHE A CA 1
ATOM 1523 C C . PHE A 1 196 ? 9.307 4.533 -17.269 1.00 95.69 196 PHE A C 1
ATOM 1525 O O . PHE A 1 196 ? 9.046 5.321 -16.360 1.00 95.69 196 PHE A O 1
ATOM 1532 N N . LEU A 1 197 ? 9.331 3.210 -17.090 1.00 97.25 197 LEU A N 1
ATOM 1533 C CA . LEU A 1 197 ? 9.326 2.597 -15.764 1.00 97.25 197 LEU A CA 1
ATOM 1534 C C . LEU A 1 197 ? 10.706 2.033 -15.443 1.00 97.25 197 LEU A C 1
ATOM 1536 O O . LEU A 1 197 ? 11.214 1.183 -16.172 1.00 97.25 197 LEU A O 1
ATOM 1540 N N . PHE A 1 198 ? 11.293 2.489 -14.342 1.00 97.81 198 PHE A N 1
ATOM 1541 C CA . PHE A 1 198 ? 12.518 1.919 -13.791 1.00 97.81 198 PHE A CA 1
ATOM 1542 C C . PHE A 1 198 ? 12.143 0.903 -12.722 1.00 97.81 198 PHE A C 1
ATOM 1544 O O . PHE A 1 198 ? 11.533 1.261 -11.714 1.00 97.81 198 PHE A O 1
ATOM 1551 N N . ALA A 1 199 ? 12.453 -0.364 -12.986 1.00 98.25 199 ALA A N 1
ATOM 1552 C CA . ALA A 1 199 ? 12.044 -1.478 -12.149 1.00 98.25 199 ALA A CA 1
ATOM 1553 C C . ALA A 1 199 ? 12.966 -1.636 -10.933 1.00 98.25 199 ALA A C 1
ATOM 1555 O O . ALA A 1 199 ? 14.187 -1.568 -11.033 1.00 98.25 199 ALA A O 1
ATOM 1556 N N . ASP A 1 200 ? 12.328 -1.837 -9.794 1.00 97.44 200 ASP A N 1
ATOM 1557 C CA . ASP A 1 200 ? 12.861 -2.111 -8.471 1.00 97.44 200 ASP A CA 1
ATOM 1558 C C . ASP A 1 200 ? 14.126 -1.377 -8.021 1.00 97.44 200 ASP A C 1
ATOM 1560 O O . ASP A 1 200 ? 15.141 -1.972 -7.673 1.00 97.44 200 ASP A O 1
ATOM 1564 N N . CYS A 1 201 ? 14.040 -0.054 -7.946 1.00 96.06 201 CYS A N 1
ATOM 1565 C CA . CYS A 1 201 ? 15.161 0.772 -7.500 1.00 96.06 201 CYS A CA 1
ATOM 1566 C C . CYS A 1 201 ? 15.168 1.032 -5.982 1.00 96.06 201 CYS A C 1
ATOM 1568 O O . CYS A 1 201 ? 15.826 1.972 -5.536 1.00 96.06 201 CYS A O 1
ATOM 1570 N N . ALA A 1 202 ? 14.396 0.276 -5.188 1.00 94.81 202 ALA A N 1
ATOM 1571 C CA . ALA A 1 202 ? 14.224 0.568 -3.762 1.00 94.81 202 ALA A CA 1
ATOM 1572 C C . ALA A 1 202 ? 14.120 -0.644 -2.824 1.00 94.81 202 ALA A C 1
ATOM 1574 O O . ALA A 1 202 ? 14.378 -0.467 -1.632 1.00 94.81 202 ALA A O 1
ATOM 1575 N N . VAL A 1 203 ? 13.703 -1.829 -3.291 1.00 95.25 203 VAL A N 1
ATOM 1576 C CA . VAL A 1 203 ? 13.331 -2.927 -2.379 1.00 95.25 203 VAL A CA 1
ATOM 1577 C C . VAL A 1 203 ? 14.365 -4.044 -2.345 1.00 95.25 203 VAL A C 1
ATOM 1579 O O . VAL A 1 203 ? 14.839 -4.359 -1.254 1.00 95.25 203 VAL A O 1
ATOM 1582 N N . ASN A 1 204 ? 14.712 -4.640 -3.489 1.00 96.50 204 ASN A N 1
ATOM 1583 C CA . ASN A 1 204 ? 15.599 -5.805 -3.535 1.00 96.50 204 ASN A CA 1
ATOM 1584 C C . ASN A 1 204 ? 17.021 -5.389 -3.973 1.00 96.50 204 ASN A C 1
ATOM 1586 O O . ASN A 1 204 ? 17.206 -5.024 -5.131 1.00 96.50 204 ASN A O 1
ATOM 1590 N N . PRO A 1 205 ? 18.038 -5.427 -3.082 1.00 95.31 205 PRO A N 1
ATOM 1591 C CA . PRO A 1 205 ? 19.394 -4.976 -3.418 1.00 95.31 205 PRO A CA 1
ATOM 1592 C C . PRO A 1 205 ? 20.134 -5.883 -4.406 1.00 95.31 205 PRO A C 1
ATOM 1594 O O . PRO A 1 205 ? 20.928 -5.392 -5.201 1.00 95.31 205 PRO A O 1
ATOM 1597 N N . ASP A 1 206 ? 19.896 -7.192 -4.319 1.00 95.62 206 ASP A N 1
ATOM 1598 C CA . ASP A 1 206 ? 20.565 -8.221 -5.119 1.00 95.62 206 ASP A CA 1
ATOM 1599 C C . ASP A 1 206 ? 19.548 -9.324 -5.470 1.00 95.62 206 ASP A C 1
ATOM 1601 O O . ASP A 1 206 ? 19.454 -10.333 -4.763 1.00 95.62 206 ASP A O 1
ATOM 1605 N N . PRO A 1 207 ? 18.656 -9.079 -6.450 1.00 96.38 207 PRO A N 1
ATOM 1606 C CA . PRO A 1 207 ? 17.616 -10.034 -6.810 1.00 96.38 207 PRO A CA 1
ATOM 1607 C C . PRO A 1 207 ? 18.209 -11.257 -7.524 1.00 96.38 207 PRO A C 1
ATOM 1609 O O . PRO A 1 207 ? 19.024 -11.118 -8.435 1.00 96.38 207 PRO A O 1
ATOM 1612 N N . SER A 1 208 ? 17.735 -12.460 -7.179 1.00 96.62 208 SER A N 1
ATOM 1613 C CA . SER A 1 208 ? 18.040 -13.674 -7.955 1.00 96.62 208 SER A CA 1
ATOM 1614 C C . SER A 1 208 ? 17.487 -13.583 -9.384 1.00 96.62 208 SER A C 1
ATOM 1616 O O . SER A 1 208 ? 16.653 -12.730 -9.690 1.00 96.62 208 SER A O 1
ATOM 1618 N N . ALA A 1 209 ? 17.890 -14.499 -10.269 1.00 96.44 209 ALA A N 1
ATOM 1619 C CA . ALA A 1 209 ? 17.361 -14.556 -11.634 1.00 96.44 209 ALA A CA 1
ATOM 1620 C C . ALA A 1 209 ? 15.826 -14.707 -11.664 1.00 96.44 209 ALA A C 1
ATOM 1622 O O . ALA A 1 209 ? 15.146 -14.044 -12.451 1.00 96.44 209 ALA A O 1
ATOM 1623 N N . GLU A 1 210 ? 15.273 -15.536 -10.776 1.00 97.00 210 GLU A N 1
ATOM 1624 C CA . GLU A 1 210 ? 13.831 -15.722 -10.611 1.00 97.00 210 GLU A CA 1
ATOM 1625 C C . GLU A 1 210 ? 13.167 -14.432 -10.128 1.00 97.00 210 GLU A C 1
ATOM 1627 O O . GLU A 1 210 ? 12.188 -13.985 -10.723 1.00 97.00 210 GLU A O 1
ATOM 1632 N N . GLN A 1 211 ? 13.735 -13.779 -9.110 1.00 97.12 211 GLN A N 1
ATOM 1633 C CA . GLN A 1 211 ? 13.208 -12.512 -8.598 1.00 97.12 211 GLN A CA 1
ATOM 1634 C C . GLN A 1 211 ? 13.278 -11.402 -9.651 1.00 97.12 211 GLN A C 1
ATOM 1636 O O . GLN A 1 211 ? 12.343 -10.617 -9.775 1.00 97.12 211 GLN A O 1
ATOM 1641 N N . LEU A 1 212 ? 14.339 -11.350 -10.457 1.00 97.25 212 LEU A N 1
ATOM 1642 C CA . LEU A 1 212 ? 14.472 -10.386 -11.546 1.00 97.25 212 LEU A CA 1
ATOM 1643 C C . LEU A 1 212 ? 13.404 -10.611 -12.630 1.00 97.25 212 LEU A C 1
ATOM 1645 O O . LEU A 1 212 ? 12.826 -9.647 -13.142 1.00 97.25 212 LEU A O 1
ATOM 1649 N N . ALA A 1 213 ? 13.082 -11.871 -12.939 1.00 97.12 213 ALA A N 1
ATOM 1650 C CA . ALA A 1 213 ? 11.973 -12.213 -13.826 1.00 97.12 213 ALA A CA 1
ATOM 1651 C C . ALA A 1 213 ? 10.610 -11.818 -13.222 1.00 97.12 213 ALA A C 1
ATOM 1653 O O . ALA A 1 213 ? 9.773 -11.237 -13.919 1.00 97.12 213 ALA A O 1
ATOM 1654 N N . GLU A 1 214 ? 10.393 -12.061 -11.926 1.00 97.44 214 GLU A N 1
ATOM 1655 C CA . GLU A 1 214 ? 9.187 -11.619 -11.213 1.00 97.44 214 GLU A CA 1
ATOM 1656 C C . GLU A 1 214 ? 9.042 -10.088 -11.231 1.00 97.44 214 GLU A C 1
ATOM 1658 O O . GLU A 1 214 ? 7.962 -9.575 -11.536 1.00 97.44 214 GLU A O 1
ATOM 1663 N N . ILE A 1 215 ? 10.128 -9.347 -10.977 1.00 97.94 215 ILE A N 1
ATOM 1664 C CA . ILE A 1 215 ? 10.185 -7.878 -11.032 1.00 97.94 215 ILE A CA 1
ATOM 1665 C C . ILE A 1 215 ? 9.784 -7.376 -12.422 1.00 97.94 215 ILE A C 1
ATOM 1667 O O . ILE A 1 215 ? 8.954 -6.466 -12.538 1.00 97.94 215 ILE A O 1
ATOM 1671 N N . ALA A 1 216 ? 10.325 -7.980 -13.482 1.00 97.75 216 ALA A N 1
ATOM 1672 C CA . ALA A 1 216 ? 9.978 -7.648 -14.859 1.00 97.75 216 ALA A CA 1
ATOM 1673 C C . ALA A 1 216 ? 8.478 -7.847 -15.140 1.00 97.75 216 ALA A C 1
ATOM 1675 O O . ALA A 1 216 ? 7.814 -6.948 -15.666 1.00 97.75 216 ALA A O 1
ATOM 1676 N N . VAL A 1 217 ? 7.917 -8.993 -14.736 1.00 97.06 217 VAL A N 1
ATOM 1677 C CA . VAL A 1 217 ? 6.491 -9.307 -14.918 1.00 97.06 217 VAL A CA 1
ATOM 1678 C C . VAL A 1 217 ? 5.601 -8.363 -14.103 1.00 97.06 217 VAL A C 1
ATOM 1680 O O . VAL A 1 217 ? 4.619 -7.835 -14.632 1.00 97.06 217 VAL A O 1
ATOM 1683 N N . ALA A 1 218 ? 5.933 -8.108 -12.837 1.00 97.31 218 ALA A N 1
ATOM 1684 C CA . ALA A 1 218 ? 5.175 -7.217 -11.958 1.00 97.31 218 ALA A CA 1
ATOM 1685 C C . ALA A 1 218 ? 5.180 -5.764 -12.464 1.00 97.31 218 ALA A C 1
ATOM 1687 O O . ALA A 1 218 ? 4.139 -5.094 -12.468 1.00 97.31 218 ALA A O 1
ATOM 1688 N N . THR A 1 219 ? 6.322 -5.294 -12.971 1.00 97.62 219 THR A N 1
ATOM 1689 C CA . THR A 1 219 ? 6.457 -3.950 -13.552 1.00 97.62 219 THR A CA 1
ATOM 1690 C C . THR A 1 219 ? 5.661 -3.831 -14.850 1.00 97.62 219 THR A C 1
ATOM 1692 O O . THR A 1 219 ? 4.927 -2.863 -15.035 1.00 97.62 219 THR A O 1
ATOM 1695 N N . ALA A 1 220 ? 5.713 -4.844 -15.721 1.00 97.19 220 ALA A N 1
ATOM 1696 C CA . ALA A 1 220 ? 4.916 -4.884 -16.948 1.00 97.19 220 ALA A CA 1
ATOM 1697 C C . ALA A 1 220 ? 3.402 -4.888 -16.663 1.00 97.19 220 ALA A C 1
ATOM 1699 O O . ALA A 1 220 ? 2.641 -4.170 -17.317 1.00 97.19 220 ALA A O 1
ATOM 1700 N N . ARG A 1 221 ? 2.957 -5.649 -15.649 1.00 96.56 221 ARG A N 1
ATOM 1701 C CA . ARG A 1 221 ? 1.563 -5.623 -15.167 1.00 96.56 221 ARG A CA 1
ATOM 1702 C C . ARG A 1 221 ? 1.174 -4.223 -14.685 1.00 96.56 221 ARG A C 1
ATOM 1704 O O . ARG A 1 221 ? 0.098 -3.744 -15.038 1.00 96.56 221 ARG A O 1
ATOM 1711 N N . SER A 1 222 ? 2.061 -3.554 -13.949 1.00 95.31 222 SER A N 1
ATOM 1712 C CA . SER A 1 222 ? 1.847 -2.188 -13.454 1.00 95.31 222 SER A CA 1
ATOM 1713 C C . SER A 1 222 ? 1.757 -1.164 -14.587 1.00 95.31 222 SER A C 1
ATOM 1715 O O . SER A 1 222 ? 0.836 -0.350 -14.589 1.00 95.31 222 SER A O 1
ATOM 1717 N N . ALA A 1 223 ? 2.635 -1.244 -15.594 1.00 95.81 223 ALA A N 1
ATOM 1718 C CA . ALA A 1 223 ? 2.589 -0.386 -16.781 1.00 95.81 223 ALA A CA 1
ATOM 1719 C C . ALA A 1 223 ? 1.235 -0.485 -17.497 1.00 95.81 223 ALA A C 1
ATOM 1721 O O . ALA A 1 223 ? 0.593 0.528 -17.784 1.00 95.81 223 ALA A O 1
ATOM 1722 N N . ARG A 1 224 ? 0.754 -1.714 -17.716 1.00 95.38 224 ARG A N 1
ATOM 1723 C CA . ARG A 1 224 ? -0.533 -1.947 -18.375 1.00 95.38 224 ARG A CA 1
ATOM 1724 C C . ARG A 1 224 ? -1.704 -1.450 -17.526 1.00 95.38 224 ARG A C 1
ATOM 1726 O O . ARG A 1 224 ? -2.554 -0.716 -18.023 1.00 95.38 224 ARG A O 1
ATOM 1733 N N . ALA A 1 225 ? -1.742 -1.814 -16.244 1.00 91.69 225 ALA A N 1
ATOM 1734 C CA . ALA A 1 225 ? -2.858 -1.480 -15.361 1.00 91.69 225 ALA A CA 1
ATOM 1735 C C . ALA A 1 225 ? -2.961 0.031 -15.086 1.00 91.69 225 ALA A C 1
ATOM 1737 O O . ALA A 1 225 ? -4.035 0.619 -15.221 1.00 91.69 225 ALA A O 1
ATOM 1738 N N . LEU A 1 226 ? -1.844 0.672 -14.735 1.00 87.88 226 LEU A N 1
ATOM 1739 C CA . LEU A 1 226 ? -1.826 2.062 -14.273 1.00 87.88 226 LEU A CA 1
ATOM 1740 C C . LEU A 1 226 ? -1.743 3.057 -15.429 1.00 87.88 226 LEU A C 1
ATOM 1742 O O . LEU A 1 226 ? -2.436 4.077 -15.415 1.00 87.88 226 LEU A O 1
ATOM 1746 N N . LEU A 1 227 ? -0.943 2.746 -16.451 1.00 90.62 227 LEU A N 1
ATOM 1747 C CA . LEU A 1 227 ? -0.609 3.684 -17.528 1.00 90.62 227 LEU A CA 1
ATOM 1748 C C . LEU A 1 227 ? -1.280 3.327 -18.860 1.00 90.62 227 LEU A C 1
ATOM 1750 O O . LEU A 1 227 ? -1.370 4.175 -19.740 1.00 90.62 227 LEU A O 1
ATOM 1754 N N . GLY A 1 228 ? -1.818 2.108 -18.995 1.00 91.00 228 GLY A N 1
ATOM 1755 C CA . GLY A 1 228 ? -2.456 1.650 -20.234 1.00 91.00 228 GLY A CA 1
ATOM 1756 C C . GLY A 1 228 ? -1.462 1.327 -21.350 1.00 91.00 228 GLY A C 1
ATOM 1757 O O . GLY A 1 228 ? -1.863 1.224 -22.503 1.00 91.00 228 GLY A O 1
ATOM 1758 N N . TRP A 1 229 ? -0.177 1.192 -21.020 1.00 93.44 229 TRP A N 1
ATOM 1759 C CA . TRP A 1 229 ? 0.879 0.925 -21.992 1.00 93.44 229 TRP A CA 1
ATOM 1760 C C . TRP A 1 229 ? 0.915 -0.549 -22.383 1.00 93.44 229 TRP A C 1
ATOM 1762 O O . TRP A 1 229 ? 0.639 -1.417 -21.549 1.00 93.44 229 TRP A O 1
ATOM 1772 N N . GLU A 1 230 ? 1.342 -0.837 -23.615 1.00 95.31 230 GLU A N 1
ATOM 1773 C CA . GLU A 1 230 ? 1.774 -2.187 -23.980 1.00 95.31 230 GLU A CA 1
ATOM 1774 C C . GLU A 1 230 ? 3.263 -2.348 -23.623 1.00 95.31 230 GLU A C 1
ATOM 1776 O O . GLU A 1 230 ? 4.122 -1.734 -24.267 1.00 95.31 230 GLU A O 1
ATOM 1781 N N . PRO A 1 231 ? 3.594 -3.106 -22.561 1.00 96.50 231 PRO A N 1
ATOM 1782 C CA . PRO A 1 231 ? 4.922 -3.089 -21.965 1.00 96.50 231 PRO A CA 1
ATOM 1783 C C . PRO A 1 231 ? 5.979 -3.715 -22.878 1.00 96.50 231 PRO A C 1
ATOM 1785 O O . PRO A 1 231 ? 5.851 -4.851 -23.330 1.00 96.50 231 PRO A O 1
ATOM 1788 N N . ARG A 1 232 ? 7.086 -2.992 -23.064 1.00 96.62 232 ARG A N 1
ATOM 1789 C CA . ARG A 1 232 ? 8.304 -3.463 -23.736 1.00 96.62 232 ARG A CA 1
ATOM 1790 C C . ARG A 1 232 ? 9.428 -3.492 -22.708 1.00 96.62 232 ARG A C 1
ATOM 1792 O O . ARG A 1 232 ? 9.934 -2.445 -22.316 1.00 96.62 232 ARG A O 1
ATOM 1799 N N . VAL A 1 233 ? 9.760 -4.685 -22.220 1.00 97.31 233 VAL A N 1
ATOM 1800 C CA . VAL A 1 233 ? 10.695 -4.862 -21.100 1.00 97.31 233 VAL A CA 1
ATOM 1801 C C . VAL A 1 233 ? 12.110 -5.116 -21.611 1.00 97.31 233 VAL A C 1
ATOM 1803 O O . VAL A 1 233 ? 12.313 -5.951 -22.491 1.00 97.31 233 VAL A O 1
ATOM 1806 N N . ALA A 1 234 ? 13.088 -4.434 -21.015 1.00 96.75 234 ALA A N 1
ATOM 1807 C CA . ALA A 1 234 ? 14.509 -4.685 -21.217 1.00 96.75 234 ALA A CA 1
ATOM 1808 C C . ALA A 1 234 ? 15.167 -5.041 -19.877 1.00 96.75 234 ALA A C 1
ATOM 1810 O O . ALA A 1 234 ? 15.056 -4.287 -18.912 1.00 96.75 234 ALA A O 1
ATOM 1811 N N . LEU A 1 235 ? 15.856 -6.184 -19.825 1.00 96.56 235 LEU A N 1
ATOM 1812 C CA . LEU A 1 235 ? 16.698 -6.561 -18.690 1.00 96.56 235 LEU A CA 1
ATOM 1813 C C . LEU A 1 235 ? 18.085 -5.959 -18.901 1.00 96.56 235 LEU A C 1
ATOM 1815 O O . LEU A 1 235 ? 18.787 -6.326 -19.845 1.00 96.56 235 LEU A O 1
ATOM 1819 N N . LEU A 1 236 ? 18.447 -4.994 -18.058 1.00 96.00 236 LEU A N 1
ATOM 1820 C CA . LEU A 1 236 ? 19.707 -4.274 -18.184 1.00 96.00 236 LEU A CA 1
ATOM 1821 C C . LEU A 1 236 ? 20.867 -5.099 -17.626 1.00 96.00 236 LEU A C 1
ATOM 1823 O O . LEU A 1 236 ? 20.756 -5.750 -16.592 1.00 96.00 236 LEU A O 1
ATOM 1827 N N . SER A 1 237 ? 21.996 -5.031 -18.319 1.00 95.06 237 SER A N 1
ATOM 1828 C CA . SER A 1 237 ? 23.274 -5.596 -17.904 1.00 95.06 237 SER A CA 1
ATOM 1829 C C . SER A 1 237 ? 24.394 -4.769 -18.534 1.00 95.06 237 SER A C 1
ATOM 1831 O O . SER A 1 237 ? 24.172 -4.036 -19.499 1.00 95.06 237 SER A O 1
ATOM 1833 N N . PHE A 1 238 ? 25.613 -4.903 -18.019 1.00 94.31 238 PHE A N 1
ATOM 1834 C CA . PHE A 1 238 ? 26.804 -4.380 -18.692 1.00 94.31 238 PHE A CA 1
ATOM 1835 C C . PHE A 1 238 ? 27.147 -5.175 -19.970 1.00 94.31 238 PHE A C 1
ATOM 1837 O O . PHE A 1 238 ? 27.970 -4.733 -20.769 1.00 94.31 238 PHE A O 1
ATOM 1844 N N . SER A 1 239 ? 26.539 -6.354 -20.159 1.00 93.94 239 SER A N 1
ATOM 1845 C CA . SER A 1 239 ? 26.714 -7.229 -21.321 1.00 93.94 239 SER A CA 1
ATOM 1846 C C . SER A 1 239 ? 25.465 -7.226 -22.199 1.00 93.94 239 SER A C 1
ATOM 1848 O O . SER A 1 239 ? 24.344 -7.342 -21.709 1.00 93.94 239 SER A O 1
ATOM 1850 N N . THR A 1 240 ? 25.649 -7.150 -23.517 1.00 94.44 240 THR A N 1
ATOM 1851 C CA . THR A 1 240 ? 24.558 -7.276 -24.490 1.00 94.44 240 THR A CA 1
ATOM 1852 C C . THR A 1 240 ? 24.692 -8.600 -25.228 1.00 94.44 240 THR A C 1
ATOM 1854 O O . THR A 1 240 ? 25.646 -8.799 -25.974 1.00 94.44 240 THR A O 1
ATOM 1857 N N . LYS A 1 241 ? 23.726 -9.509 -25.032 1.00 90.25 241 LYS A N 1
ATOM 1858 C CA . LYS A 1 241 ? 23.608 -10.795 -25.753 1.00 90.25 241 LYS A CA 1
ATOM 1859 C C . LYS A 1 241 ? 24.925 -11.592 -25.853 1.00 90.25 241 LYS A C 1
ATOM 1861 O O . LYS A 1 241 ? 25.230 -12.156 -26.898 1.00 90.25 241 LYS A O 1
ATOM 1866 N N . GLY A 1 242 ? 25.691 -11.641 -24.762 1.00 89.25 242 GLY A N 1
ATOM 1867 C CA . GLY A 1 242 ? 26.941 -12.405 -24.687 1.00 89.25 242 GLY A CA 1
ATOM 1868 C C . GLY A 1 242 ? 28.201 -11.631 -25.078 1.00 89.25 242 GLY A C 1
ATOM 1869 O O . GLY A 1 242 ? 29.249 -12.249 -25.239 1.00 89.25 242 GLY A O 1
ATOM 1870 N N . SER A 1 243 ? 28.143 -10.296 -25.193 1.00 90.88 243 SER A N 1
ATOM 1871 C CA . SER A 1 243 ? 29.344 -9.466 -25.399 1.00 90.88 243 SER A CA 1
ATOM 1872 C C . SER A 1 243 ? 30.375 -9.604 -24.269 1.00 90.88 243 SER A C 1
ATOM 1874 O O . SER A 1 243 ? 31.560 -9.372 -24.479 1.00 90.88 243 SER A O 1
ATOM 1876 N N . ALA A 1 244 ? 29.923 -9.989 -23.075 1.00 89.75 244 ALA A N 1
ATOM 1877 C CA . ALA A 1 244 ? 30.738 -10.425 -21.949 1.00 89.75 244 ALA A CA 1
ATOM 1878 C C . ALA A 1 244 ? 30.058 -11.598 -21.218 1.00 89.75 244 ALA A C 1
ATOM 1880 O O . ALA A 1 244 ? 28.827 -11.705 -21.227 1.00 89.75 244 ALA A O 1
ATOM 1881 N N . SER A 1 245 ? 30.863 -12.446 -20.571 1.00 91.31 245 SER A N 1
ATOM 1882 C CA . SER A 1 245 ? 30.418 -13.591 -19.768 1.00 91.31 245 SER A CA 1
ATOM 1883 C C . SER A 1 245 ? 30.924 -13.442 -18.336 1.00 91.31 245 SER A C 1
ATOM 1885 O O . SER A 1 245 ? 32.130 -13.375 -18.109 1.00 91.31 245 SER A O 1
ATOM 1887 N N . HIS A 1 246 ? 30.000 -13.400 -17.385 1.00 82.81 246 HIS A N 1
ATOM 1888 C CA . HIS A 1 246 ? 30.252 -13.305 -15.950 1.00 82.81 246 HIS A CA 1
ATOM 1889 C C . HIS A 1 246 ? 29.049 -13.927 -15.218 1.00 82.81 246 HIS A C 1
ATOM 1891 O O . HIS A 1 246 ? 27.954 -13.866 -15.786 1.00 82.81 246 HIS A O 1
ATOM 1897 N N . PRO A 1 247 ? 29.236 -14.539 -14.032 1.00 76.69 247 PRO A N 1
ATOM 1898 C CA . PRO A 1 247 ? 28.129 -14.976 -13.182 1.00 76.69 247 PRO A CA 1
ATOM 1899 C C . PRO A 1 247 ? 27.139 -13.856 -12.864 1.00 76.69 247 PRO A C 1
ATOM 1901 O O . PRO A 1 247 ? 27.601 -12.694 -12.721 1.00 76.69 247 PRO A O 1
#

pLDDT: mean 89.01, std 17.56, range [39.09, 98.81]

Sequence (247 aa):
MEARALQQPLRAFQKLKLNIEGARTYWVEMGMGILNKIFERARRAKSRIVLPEAEDERVVKAALRAAEEGIARPILLARSPTRVMELKPRVEESSVEVYTPLEHPSFKQLVEEYVRFRGTVSEKVGKRILGRPLYFGAMMVRVGEADGMVAGAINTTANVIRAASLVIGYAEGISTPSSFFLMELPGSEYGEDGCFLFADCAVNPDPSAEQLAEIAVATARSARALLGWEPRVALLSFSTKGSASHP

Secondary structure (DSSP, 8-state):
--TTTTHHHHHHHHHHHHHHHHHHHHHHHS---HHHHHHHHHHHH--EEEES-TTSHHHHHHHHHHHHTTS-EEEEE-SSHHHHHHHHHHHTTSS-EEE-GGGSTTHHHHHHHHHHHHSSS-HHHHHHHHTSHHHHHHHHHHTTS-SEE---SSS-HHHHHHHHHHHT-PPTT--S---EEEEE-TT-SSSBTTEEEEE-SSS-SS--HHHHHHHHHHHHHHIIIII----------SSSTTSS---